Protein AF-A0A382X403-F1 (afdb_monomer)

Mean predicted aligned error: 5.58 Å

Solvent-accessible surface area (backbone atoms only — not comparable to full-atom values): 10879 Å² total; per-residue (Å²): 125,48,62,42,46,45,50,97,56,86,55,79,60,100,82,81,66,46,44,39,62,49,48,45,63,73,24,60,41,53,44,82,57,26,65,37,51,57,56,43,78,80,22,32,59,77,38,82,51,92,52,89,47,10,31,56,49,53,64,73,61,51,62,68,36,65,37,22,36,37,31,20,73,57,52,63,52,68,90,80,55,91,74,61,93,78,66,60,62,25,66,25,36,66,29,78,47,95,73,70,98,76,70,64,82,98,50,64,67,50,55,42,30,32,31,29,69,43,58,46,80,48,77,57,99,87,52,72,45,46,39,37,34,45,45,52,85,60,46,64,47,83,42,62,84,93,54,48,65,65,62,68,72,42,92,42,55,31,37,34,27,45,67,45,99,81,13,48,54,43,77,75,45,43,27,42,68,88,36,50,43,73,65,75,71,56,130

pLDDT: mean 88.46, std 12.37, range [43.56, 98.62]

Radius of gyration: 17.96 Å; Cα contacts (8 Å, |Δi|>4): 377; chains: 1; bounding box: 46×42×52 Å

Structure (mmCIF, N/CA/C/O backbone):
data_AF-A0A382X403-F1
#
_entry.id   AF-A0A382X403-F1
#
loop_
_atom_site.group_PDB
_atom_site.id
_atom_site.type_symbol
_atom_site.label_atom_id
_atom_site.label_alt_id
_atom_site.label_comp_id
_atom_site.label_asym_id
_atom_site.label_entity_id
_atom_site.label_seq_id
_atom_site.pdbx_PDB_ins_code
_atom_site.Cartn_x
_atom_site.Cartn_y
_atom_site.Cartn_z
_atom_site.occupancy
_atom_site.B_iso_or_equiv
_atom_site.auth_seq_id
_atom_site.auth_comp_id
_atom_site.auth_asym_id
_atom_site.auth_atom_id
_atom_site.pdbx_PDB_model_num
ATOM 1 N N . LYS A 1 1 ? -15.039 -8.291 4.595 1.00 84.25 1 LYS A N 1
ATOM 2 C CA . LYS A 1 1 ? -14.306 -7.303 5.420 1.00 84.25 1 LYS A CA 1
ATOM 3 C C . LYS A 1 1 ? -12.842 -7.694 5.361 1.00 84.25 1 LYS A C 1
ATOM 5 O O . LYS A 1 1 ? -12.580 -8.889 5.309 1.00 84.25 1 LYS A O 1
ATOM 10 N N . VAL A 1 2 ? -11.937 -6.729 5.291 1.00 92.50 2 VAL A N 1
ATOM 11 C CA . VAL A 1 2 ? -10.494 -6.953 5.151 1.00 92.50 2 VAL A CA 1
ATOM 12 C C . VAL A 1 2 ? -9.830 -6.272 6.335 1.00 92.50 2 VAL A C 1
ATOM 14 O O . VAL A 1 2 ? -10.007 -5.075 6.518 1.00 92.50 2 VAL A O 1
ATOM 17 N N . VAL A 1 3 ? -9.126 -7.032 7.165 1.00 93.81 3 VAL A N 1
ATOM 18 C CA . VAL A 1 3 ? -8.341 -6.472 8.270 1.00 93.81 3 VAL A CA 1
ATOM 19 C C . VAL A 1 3 ? -6.946 -6.180 7.744 1.00 93.81 3 VAL A C 1
ATOM 21 O O . VAL A 1 3 ? -6.355 -7.077 7.152 1.00 93.81 3 VAL A O 1
ATOM 24 N N . LEU A 1 4 ? -6.459 -4.955 7.912 1.00 94.00 4 LEU A N 1
ATOM 25 C CA . LEU A 1 4 ? -5.122 -4.528 7.509 1.00 94.00 4 LEU A CA 1
ATOM 26 C C . LEU A 1 4 ? -4.255 -4.323 8.750 1.00 94.00 4 LEU A C 1
ATOM 28 O O . LEU A 1 4 ? -4.703 -3.714 9.723 1.00 94.00 4 LEU A O 1
ATOM 32 N N . GLN A 1 5 ? -3.026 -4.830 8.698 1.00 92.12 5 GLN A N 1
ATOM 33 C CA . GLN A 1 5 ? -2.040 -4.627 9.753 1.00 92.12 5 GLN A CA 1
ATOM 34 C C . GLN A 1 5 ? -1.493 -3.202 9.684 1.00 92.12 5 GLN A C 1
ATOM 36 O O . GLN A 1 5 ? -1.123 -2.740 8.596 1.00 92.12 5 GLN A O 1
ATOM 41 N N . THR A 1 6 ? -1.443 -2.520 10.830 1.00 89.44 6 THR A N 1
ATOM 42 C CA . THR A 1 6 ? -0.729 -1.246 10.932 1.00 89.44 6 THR A CA 1
ATOM 43 C C . THR A 1 6 ? 0.701 -1.479 11.388 1.00 89.44 6 THR A C 1
ATOM 45 O O . THR A 1 6 ? 0.990 -2.450 12.092 1.00 89.44 6 THR A O 1
ATOM 48 N N . ILE A 1 7 ? 1.596 -0.586 10.979 1.00 84.56 7 ILE A N 1
ATOM 49 C CA . ILE A 1 7 ? 2.886 -0.443 11.650 1.00 84.56 7 ILE A CA 1
ATOM 50 C C . ILE A 1 7 ? 2.691 0.461 12.877 1.00 84.56 7 ILE A C 1
ATOM 52 O O . ILE A 1 7 ? 1.867 1.375 12.805 1.00 84.56 7 ILE A O 1
ATOM 56 N N . PRO A 1 8 ? 3.423 0.252 13.985 1.00 65.94 8 PRO A N 1
ATOM 57 C CA . PRO A 1 8 ? 3.324 1.124 15.152 1.00 65.94 8 PRO A CA 1
ATOM 58 C C . PRO A 1 8 ? 3.596 2.583 14.761 1.00 65.94 8 PRO A C 1
ATOM 60 O O . PRO A 1 8 ? 4.671 2.901 14.246 1.00 65.94 8 PRO A O 1
ATOM 63 N N . VAL A 1 9 ? 2.627 3.472 14.979 1.00 57.94 9 VAL A N 1
ATOM 64 C CA . VAL A 1 9 ? 2.761 4.916 14.739 1.00 57.94 9 VAL A CA 1
ATOM 65 C C . VAL A 1 9 ? 2.495 5.650 16.049 1.00 57.94 9 VAL A C 1
ATOM 67 O O . VAL A 1 9 ? 1.469 5.427 16.683 1.00 57.94 9 VAL A O 1
ATOM 70 N N . ASP A 1 10 ? 3.429 6.519 16.450 1.00 53.31 10 ASP A N 1
ATOM 71 C CA . ASP A 1 10 ? 3.280 7.412 17.606 1.00 53.31 10 ASP A CA 1
ATOM 72 C C . ASP A 1 10 ? 2.047 8.325 17.390 1.00 53.31 10 ASP A C 1
ATOM 74 O O . ASP A 1 10 ? 2.009 9.076 16.410 1.00 53.31 10 ASP A O 1
ATOM 78 N N . PRO A 1 11 ? 1.015 8.245 18.247 1.00 52.62 11 PRO A N 1
ATOM 79 C CA . PRO A 1 11 ? -0.323 8.783 17.984 1.00 52.62 11 PRO A CA 1
ATOM 80 C C . PRO A 1 11 ? -0.469 10.309 18.132 1.00 52.62 11 PRO A C 1
ATOM 82 O O . PRO A 1 11 ? -1.584 10.819 18.034 1.00 52.62 11 PRO A O 1
ATOM 85 N N . ARG A 1 12 ? 0.599 11.081 18.380 1.00 56.53 12 ARG A N 1
ATOM 86 C CA . ARG A 1 12 ? 0.448 12.500 18.760 1.00 56.53 12 ARG A CA 1
ATOM 87 C C . ARG A 1 12 ? 0.550 13.518 17.623 1.00 56.53 12 ARG A C 1
ATOM 89 O O . ARG A 1 12 ? 1.611 13.722 17.040 1.00 56.53 12 ARG A O 1
ATOM 96 N N . ASP A 1 13 ? -0.503 14.332 17.513 1.00 51.44 13 ASP A N 1
ATOM 97 C CA . ASP A 1 13 ? -0.435 15.761 17.170 1.00 51.44 13 ASP A CA 1
ATOM 98 C C . ASP A 1 13 ? -1.327 16.566 18.146 1.00 51.44 13 ASP A C 1
ATOM 100 O O . ASP A 1 13 ? -2.553 16.489 18.119 1.00 51.44 13 ASP A O 1
ATOM 104 N N . LEU A 1 14 ? -0.702 17.334 19.047 1.00 43.56 14 LEU A N 1
ATOM 105 C CA . LEU A 1 14 ? -1.307 17.984 20.227 1.00 43.56 14 LEU A CA 1
ATOM 106 C C . LEU A 1 14 ? -2.284 19.144 19.928 1.00 43.56 14 LEU A C 1
ATOM 108 O O . LEU A 1 14 ? -2.712 19.824 20.863 1.00 43.56 14 LEU A O 1
ATOM 112 N N . LEU A 1 15 ? -2.606 19.446 18.664 1.00 48.22 15 LEU A N 1
ATOM 113 C CA . LEU A 1 15 ? -3.203 20.743 18.309 1.00 48.22 15 LEU A CA 1
ATOM 114 C C . LEU A 1 15 ? -4.497 20.711 17.475 1.00 48.22 15 LEU A C 1
ATOM 116 O O . LEU A 1 15 ? -4.997 21.796 17.167 1.00 48.22 15 LEU A O 1
ATOM 120 N N . ARG A 1 16 ? -5.049 19.553 17.060 1.00 54.41 16 ARG A N 1
ATOM 121 C CA . ARG A 1 16 ? -6.107 19.539 16.008 1.00 54.41 16 ARG A CA 1
ATOM 122 C C . ARG A 1 16 ? -7.279 18.547 16.160 1.00 54.41 16 ARG A C 1
ATOM 124 O O . ARG A 1 16 ? -8.066 18.426 15.224 1.00 54.41 16 ARG A O 1
ATOM 131 N N . GLY A 1 17 ? -7.453 17.926 17.326 1.00 61.12 17 GLY A N 1
ATOM 132 C CA . GLY A 1 17 ? -8.479 16.902 17.599 1.00 61.12 17 GLY A CA 1
ATOM 133 C C . GLY A 1 17 ? -7.858 15.517 17.808 1.00 61.12 17 GLY A C 1
ATOM 134 O O . GLY A 1 17 ? -6.698 15.322 17.457 1.00 61.12 17 GLY A O 1
ATOM 135 N N . GLU A 1 18 ? -8.598 14.568 18.391 1.00 68.56 18 GLU A N 1
ATOM 136 C CA . GLU A 1 18 ? -8.113 13.191 18.574 1.00 68.56 18 GLU A CA 1
ATOM 137 C C . GLU A 1 18 ? -8.250 12.425 17.252 1.00 68.56 18 GLU A C 1
ATOM 139 O O . GLU A 1 18 ? -9.321 11.948 16.890 1.00 68.56 18 GLU A O 1
ATOM 144 N N . TYR A 1 19 ? -7.175 12.343 16.474 1.00 76.81 19 TYR A N 1
ATOM 145 C CA . TYR A 1 19 ? -7.098 11.455 15.317 1.00 76.81 19 TYR A CA 1
ATOM 146 C C . TYR A 1 19 ? -5.854 10.584 15.428 1.00 7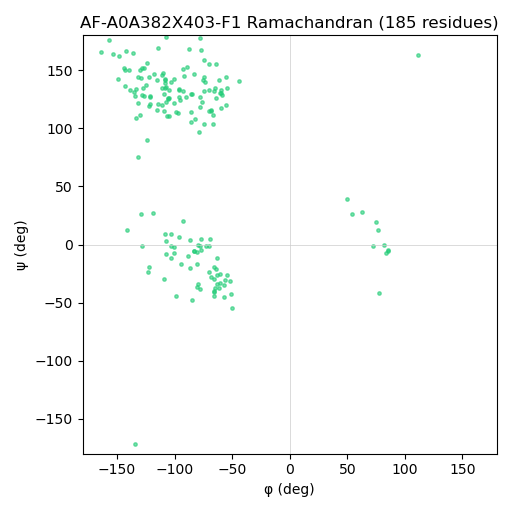6.81 19 TYR A C 1
ATOM 148 O O . TYR A 1 19 ? -4.853 10.989 16.013 1.00 76.81 19 TYR A O 1
ATOM 156 N N . VAL A 1 20 ? -5.918 9.392 14.846 1.00 83.50 20 VAL A N 1
ATOM 157 C CA . VAL A 1 20 ? -4.780 8.479 14.755 1.00 83.50 20 VAL A CA 1
ATOM 158 C C . VAL A 1 20 ? -4.275 8.489 13.325 1.00 83.50 20 VAL A C 1
ATOM 160 O O . VAL A 1 2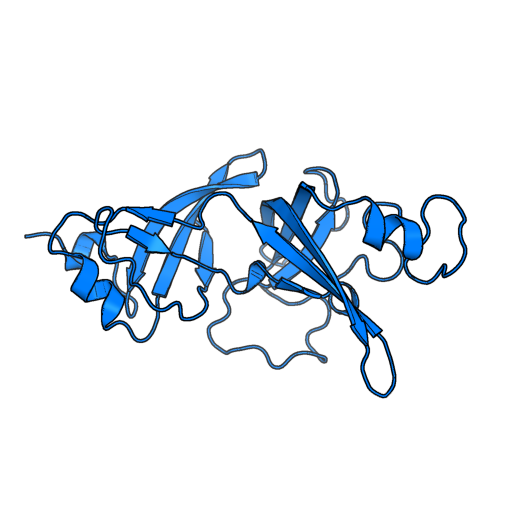0 ? -5.040 8.269 12.380 1.00 83.50 20 VAL A O 1
ATOM 163 N N . ALA A 1 21 ? -2.981 8.765 13.179 1.00 87.19 21 ALA A N 1
ATOM 164 C CA . ALA A 1 21 ? -2.267 8.556 11.934 1.00 87.19 21 ALA A CA 1
ATOM 165 C C . ALA A 1 21 ? -1.990 7.058 11.774 1.00 87.19 21 ALA A C 1
ATOM 167 O O . ALA A 1 21 ? -1.370 6.427 12.626 1.00 87.19 21 ALA A O 1
ATOM 168 N N . LEU A 1 22 ? -2.468 6.493 10.676 1.00 90.00 22 LEU A N 1
ATOM 169 C CA . LEU A 1 22 ? -2.355 5.084 10.346 1.00 90.00 22 LEU A CA 1
ATOM 170 C C . LEU A 1 22 ? -1.337 4.925 9.226 1.00 90.00 22 LEU A C 1
ATOM 172 O O . LEU A 1 22 ? -1.363 5.645 8.229 1.00 90.00 22 LEU A O 1
ATOM 176 N N . ARG A 1 23 ? -0.464 3.937 9.376 1.00 90.75 23 ARG A N 1
ATOM 177 C CA . ARG A 1 23 ? 0.401 3.447 8.306 1.00 90.75 23 ARG A CA 1
ATOM 178 C C . ARG A 1 23 ? 0.259 1.941 8.237 1.00 90.75 23 ARG A C 1
ATOM 180 O O . ARG A 1 23 ? 0.121 1.292 9.272 1.00 90.75 23 ARG A O 1
ATOM 187 N N . TYR A 1 24 ? 0.296 1.390 7.035 1.00 93.00 24 TYR A N 1
ATOM 188 C CA . TYR A 1 24 ? 0.009 -0.020 6.804 1.00 93.00 24 TYR A CA 1
ATOM 189 C C . TYR A 1 24 ? 1.273 -0.776 6.419 1.00 93.00 24 TYR A C 1
ATOM 191 O O . TYR A 1 24 ? 2.119 -0.236 5.714 1.00 93.00 24 TYR A O 1
ATOM 199 N N . GLU A 1 25 ? 1.375 -2.053 6.791 1.00 91.00 25 GLU A N 1
ATOM 200 C CA . GLU A 1 25 ? 2.477 -2.905 6.303 1.00 91.00 25 GLU A CA 1
ATOM 201 C C . GLU A 1 25 ? 2.509 -2.966 4.770 1.00 91.00 25 GLU A C 1
ATOM 203 O O . GLU A 1 25 ? 3.569 -2.983 4.155 1.00 91.00 25 GLU A O 1
ATOM 208 N N . ILE A 1 26 ? 1.330 -2.937 4.145 1.00 94.12 26 ILE A N 1
ATOM 209 C CA . ILE A 1 26 ? 1.178 -2.948 2.689 1.00 94.12 26 ILE A CA 1
ATOM 210 C C . ILE A 1 26 ? 1.472 -1.591 2.030 1.00 94.12 26 ILE A C 1
ATOM 212 O O . ILE A 1 26 ? 1.393 -1.503 0.808 1.00 94.12 26 ILE A O 1
ATOM 216 N N . SER A 1 27 ? 1.742 -0.520 2.788 1.00 95.44 27 SER A N 1
ATOM 217 C CA . SER A 1 27 ? 2.070 0.794 2.209 1.00 95.44 27 SER A CA 1
ATOM 218 C C . SER A 1 27 ? 3.440 0.807 1.539 1.00 95.44 27 SER A C 1
ATOM 220 O O . SER A 1 27 ? 3.638 1.606 0.635 1.00 95.44 27 SER A O 1
ATOM 222 N N . GLU A 1 28 ? 4.353 -0.086 1.929 1.00 94.38 28 GLU A N 1
ATOM 223 C CA . GLU A 1 28 ? 5.685 -0.192 1.330 1.00 94.38 28 GLU A CA 1
ATOM 224 C C . GLU A 1 28 ? 5.770 -1.417 0.418 1.0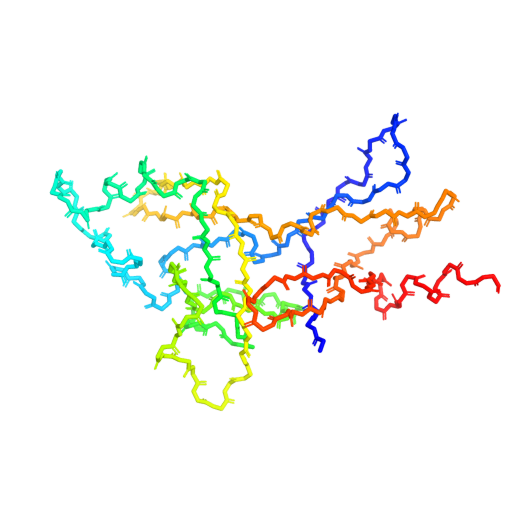0 94.38 28 GLU A C 1
ATOM 226 O O . GLU A 1 28 ? 5.773 -2.565 0.869 1.00 94.38 28 GLU A O 1
ATOM 231 N N . VAL A 1 29 ? 5.856 -1.182 -0.890 1.00 95.06 29 VAL A N 1
ATOM 232 C CA . VAL A 1 29 ? 5.915 -2.240 -1.903 1.00 95.06 29 VAL A CA 1
ATOM 233 C C . VAL A 1 29 ? 7.326 -2.351 -2.465 1.00 95.06 29 VAL A C 1
ATOM 235 O O . VAL A 1 29 ? 7.767 -1.493 -3.225 1.00 95.06 29 VAL A O 1
ATOM 238 N N . THR A 1 30 ? 8.018 -3.445 -2.149 1.00 94.38 30 THR A N 1
ATOM 239 C CA . THR A 1 30 ? 9.295 -3.797 -2.791 1.00 94.38 30 THR A CA 1
ATOM 240 C C . THR A 1 30 ? 9.037 -4.580 -4.075 1.00 94.38 30 THR A C 1
ATOM 242 O O . THR A 1 30 ? 8.546 -5.713 -4.027 1.00 94.38 30 THR A O 1
ATOM 245 N N . VAL A 1 31 ? 9.380 -4.005 -5.226 1.00 94.12 31 VAL A N 1
ATOM 246 C CA . VAL A 1 31 ? 9.007 -4.550 -6.542 1.00 94.12 31 VAL A CA 1
ATOM 247 C C . VAL A 1 31 ? 9.679 -5.897 -6.837 1.00 94.12 31 VAL A C 1
ATOM 249 O O . VAL A 1 31 ? 9.095 -6.762 -7.484 1.00 94.12 31 VAL A O 1
ATOM 252 N N . GLU A 1 32 ? 10.872 -6.135 -6.302 1.00 91.56 32 GLU A N 1
ATOM 253 C CA . GLU A 1 32 ? 11.647 -7.379 -6.433 1.00 91.56 32 GLU A CA 1
ATOM 254 C C . GLU A 1 32 ? 10.952 -8.594 -5.797 1.00 91.56 32 GLU A C 1
ATOM 256 O O . GLU A 1 32 ? 11.235 -9.747 -6.142 1.00 91.56 32 GLU A O 1
ATOM 261 N N . ASN A 1 33 ? 10.020 -8.335 -4.879 1.00 90.69 33 ASN A N 1
ATOM 262 C CA . ASN A 1 33 ? 9.340 -9.345 -4.077 1.00 90.69 33 ASN A CA 1
ATOM 263 C C . ASN A 1 33 ? 7.934 -9.700 -4.577 1.00 90.69 33 ASN A C 1
ATOM 265 O O . ASN A 1 33 ? 7.292 -10.584 -4.004 1.00 90.69 33 ASN A O 1
ATOM 269 N N . ILE A 1 34 ? 7.457 -9.048 -5.637 1.00 93.44 34 ILE A N 1
ATOM 270 C CA . ILE A 1 34 ? 6.095 -9.215 -6.154 1.00 93.44 34 ILE A CA 1
ATOM 271 C C . ILE A 1 34 ? 6.098 -9.836 -7.551 1.00 93.44 34 ILE A C 1
ATOM 273 O O . ILE A 1 34 ? 7.133 -9.994 -8.205 1.00 93.44 34 ILE A O 1
ATOM 277 N N . ARG A 1 35 ? 4.916 -10.238 -8.011 1.00 94.75 35 ARG A N 1
ATOM 278 C CA . ARG A 1 35 ? 4.760 -11.079 -9.195 1.00 94.75 35 ARG A CA 1
ATOM 279 C C . ARG A 1 35 ? 5.183 -10.400 -10.492 1.00 94.75 35 ARG A C 1
ATOM 281 O O . ARG A 1 35 ? 5.799 -11.071 -11.320 1.00 94.75 35 ARG A O 1
ATOM 288 N N . CYS A 1 36 ? 4.880 -9.118 -10.689 1.00 94.50 36 CYS A N 1
ATOM 289 C CA . CYS A 1 36 ? 5.249 -8.414 -11.918 1.00 94.50 36 CYS A CA 1
ATOM 290 C C . CYS A 1 36 ? 6.742 -8.082 -12.048 1.00 94.50 36 CYS A C 1
ATOM 292 O O . CYS A 1 36 ? 7.109 -7.496 -13.063 1.00 94.50 36 CYS A O 1
ATOM 294 N N . TYR A 1 37 ? 7.604 -8.412 -11.071 1.00 92.44 37 TYR A N 1
ATOM 295 C CA . TYR A 1 37 ? 9.029 -8.062 -11.122 1.00 92.44 37 TYR A CA 1
ATOM 296 C C . TYR A 1 37 ? 9.652 -8.327 -12.506 1.00 92.44 37 TYR A C 1
ATOM 298 O O . TYR A 1 37 ? 9.358 -9.341 -13.145 1.00 92.44 37 TYR A O 1
ATOM 306 N N . ARG A 1 38 ? 10.535 -7.417 -12.942 1.00 93.75 38 ARG A N 1
ATOM 307 C CA . ARG A 1 38 ? 11.051 -7.212 -14.314 1.00 93.75 38 ARG A CA 1
ATOM 308 C C . ARG A 1 38 ? 10.104 -6.491 -15.268 1.00 93.75 38 ARG A C 1
ATOM 310 O O . ARG A 1 38 ? 10.575 -5.643 -16.009 1.00 93.75 38 ARG A O 1
ATOM 317 N N . LEU A 1 39 ? 8.806 -6.792 -15.256 1.00 95.62 39 LEU A N 1
ATOM 318 C CA . LEU A 1 39 ? 7.812 -6.218 -16.172 1.00 95.62 39 LEU A CA 1
ATOM 319 C C . LEU A 1 39 ? 6.569 -5.732 -15.406 1.00 95.62 39 LEU A C 1
ATOM 321 O O . LEU A 1 39 ? 5.515 -6.370 -15.444 1.00 95.62 39 LEU A O 1
ATOM 325 N N . CYS A 1 40 ? 6.686 -4.594 -14.715 1.00 94.31 40 CYS A N 1
ATOM 326 C CA . CYS A 1 40 ? 5.610 -4.001 -13.910 1.00 94.31 40 CYS A CA 1
ATOM 327 C C . CYS A 1 40 ? 5.046 -2.743 -14.568 1.00 94.31 40 CYS A C 1
ATOM 329 O O . CYS A 1 40 ? 5.801 -1.913 -15.064 1.00 94.31 40 CYS A O 1
ATOM 331 N N . LEU A 1 41 ? 3.719 -2.565 -14.537 1.00 94.19 41 LEU A N 1
ATOM 332 C CA . LEU A 1 41 ? 3.034 -1.365 -15.059 1.00 94.19 41 LEU A CA 1
ATOM 333 C C . LEU A 1 41 ? 3.391 -1.033 -16.529 1.00 94.19 41 LEU A C 1
ATOM 335 O O . LEU A 1 41 ? 3.359 0.119 -16.962 1.00 94.19 41 LEU A O 1
ATOM 339 N N . GLY A 1 42 ? 3.780 -2.053 -17.301 1.00 93.88 42 GLY A N 1
ATOM 340 C CA . GLY A 1 42 ? 4.250 -1.904 -18.679 1.00 93.88 42 GLY A CA 1
ATOM 341 C C . GLY A 1 42 ? 5.680 -1.371 -18.829 1.00 93.88 42 GLY A C 1
ATOM 342 O O . GLY A 1 42 ? 6.043 -1.003 -19.944 1.00 93.88 42 GLY A O 1
ATOM 343 N N . TYR A 1 43 ? 6.471 -1.319 -17.754 1.00 96.88 43 TYR A N 1
ATOM 344 C CA . TYR A 1 43 ? 7.887 -0.942 -17.757 1.00 96.88 43 TYR A CA 1
ATOM 345 C C . TYR A 1 43 ? 8.788 -2.171 -17.626 1.00 96.88 43 TYR A C 1
ATOM 347 O O . TYR A 1 43 ? 8.505 -3.064 -16.828 1.00 96.88 43 TYR A O 1
ATOM 355 N N . ASP A 1 44 ? 9.888 -2.179 -18.374 1.00 97.19 44 ASP A N 1
ATOM 356 C CA . ASP A 1 44 ? 11.007 -3.101 -18.204 1.00 97.19 44 ASP A CA 1
ATOM 357 C C . ASP A 1 44 ? 11.972 -2.542 -17.151 1.00 97.19 44 ASP A C 1
ATOM 359 O O . ASP A 1 44 ? 12.701 -1.576 -17.387 1.00 97.19 44 ASP A O 1
ATOM 363 N N . LEU A 1 45 ? 11.943 -3.143 -15.963 1.00 95.56 45 LEU A N 1
ATOM 364 C CA . LEU A 1 45 ? 12.731 -2.722 -14.806 1.00 95.56 45 LEU A CA 1
ATOM 365 C C . LEU A 1 45 ? 14.184 -3.218 -14.850 1.00 95.56 45 LEU A C 1
ATOM 367 O O . LEU A 1 45 ? 14.979 -2.809 -14.001 1.00 95.56 45 LEU A O 1
ATOM 371 N N . GLU A 1 46 ? 14.540 -4.067 -15.818 1.00 94.38 46 GLU A N 1
ATOM 372 C CA . GLU A 1 46 ? 15.926 -4.458 -16.107 1.00 94.38 46 GLU A CA 1
ATOM 373 C C . GLU A 1 46 ? 16.548 -3.577 -17.212 1.00 94.38 46 GLU A C 1
ATOM 375 O O . GLU A 1 46 ? 17.775 -3.500 -17.328 1.00 94.38 46 GLU A O 1
ATOM 380 N N . ASP A 1 47 ? 15.736 -2.846 -17.988 1.00 95.81 47 ASP A N 1
ATOM 381 C CA . ASP A 1 47 ? 16.226 -1.871 -18.966 1.00 95.81 47 ASP A CA 1
ATOM 382 C C . ASP A 1 47 ? 16.732 -0.592 -18.273 1.00 95.81 47 ASP A C 1
ATOM 384 O O . ASP A 1 47 ? 15.971 0.285 -17.864 1.00 95.81 47 ASP A O 1
ATOM 388 N N . THR A 1 48 ? 18.055 -0.460 -18.182 1.00 93.31 48 THR A N 1
ATOM 389 C CA . THR A 1 48 ? 18.751 0.714 -17.619 1.00 93.31 48 THR A CA 1
ATOM 390 C C . THR A 1 48 ? 19.003 1.829 -18.642 1.00 93.31 48 THR A C 1
ATOM 392 O O . THR A 1 48 ? 19.645 2.839 -18.336 1.00 93.31 48 THR A O 1
ATOM 395 N N . SER A 1 49 ? 18.516 1.678 -19.875 1.00 94.75 49 SER A N 1
ATOM 396 C CA . SER A 1 49 ? 18.647 2.688 -20.921 1.00 94.75 49 SER A CA 1
ATOM 397 C C . SER A 1 49 ? 17.653 3.847 -20.747 1.00 94.75 49 SER A C 1
ATOM 399 O O . SER A 1 49 ? 16.805 3.873 -19.856 1.00 94.75 49 SER A O 1
ATOM 401 N N . ASN A 1 50 ? 17.740 4.840 -21.635 1.00 95.44 50 ASN A N 1
ATOM 402 C CA . ASN A 1 50 ? 16.788 5.958 -21.697 1.00 95.44 50 ASN A CA 1
ATOM 403 C C . ASN A 1 50 ? 15.633 5.697 -22.683 1.00 95.44 50 ASN A C 1
ATOM 405 O O . ASN A 1 50 ? 15.057 6.647 -23.215 1.00 95.44 50 ASN A O 1
ATOM 409 N N . ARG A 1 51 ? 15.362 4.435 -23.035 1.00 95.44 51 ARG A N 1
ATOM 410 C CA . ARG A 1 51 ? 14.238 4.098 -23.916 1.00 95.44 51 ARG A CA 1
ATOM 411 C C . ARG A 1 51 ? 12.906 4.318 -23.192 1.00 95.44 51 ARG A C 1
ATOM 413 O O . ARG A 1 51 ? 12.872 4.242 -21.967 1.00 95.44 51 ARG A O 1
ATOM 420 N N . PRO A 1 52 ? 11.812 4.562 -23.934 1.00 97.00 52 PRO A N 1
ATOM 421 C CA . PRO A 1 52 ? 10.484 4.543 -23.344 1.00 97.00 52 PRO A CA 1
ATOM 422 C C . PRO A 1 52 ? 10.224 3.211 -22.639 1.00 97.00 52 PRO A C 1
ATOM 424 O O . PRO A 1 5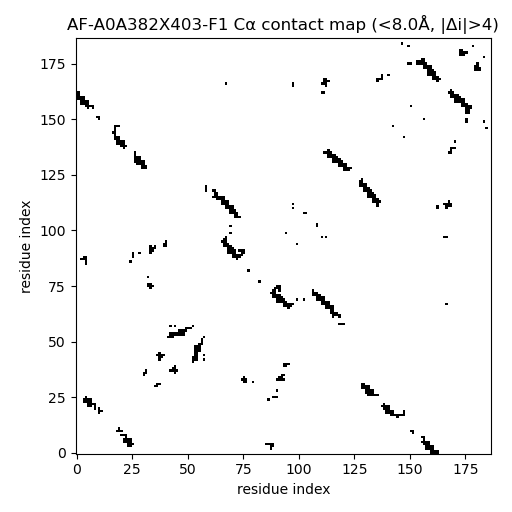2 ? 10.632 2.164 -23.146 1.00 97.00 52 PRO A O 1
ATOM 427 N N . ARG A 1 53 ? 9.501 3.262 -21.523 1.00 96.31 53 ARG A N 1
ATOM 428 C CA . ARG A 1 53 ? 9.167 2.123 -20.662 1.00 96.31 53 ARG A CA 1
ATOM 429 C C . ARG A 1 53 ? 10.380 1.444 -20.019 1.00 96.31 53 ARG A C 1
ATOM 431 O O . ARG A 1 53 ? 10.302 0.265 -19.698 1.00 96.31 53 ARG A O 1
ATOM 438 N N . SER A 1 54 ? 11.473 2.173 -19.796 1.00 97.38 54 SER A N 1
ATOM 439 C CA . SER A 1 54 ? 12.643 1.664 -19.067 1.00 97.38 54 SER A CA 1
ATOM 440 C C . SER A 1 54 ? 12.537 1.870 -17.551 1.00 97.38 54 SER A C 1
ATOM 442 O O . SER A 1 54 ? 11.716 2.664 -17.072 1.00 97.38 54 SER A O 1
ATOM 444 N N . ARG A 1 55 ? 13.430 1.228 -16.786 1.00 96.06 55 ARG A N 1
ATOM 445 C CA . ARG A 1 55 ? 13.590 1.410 -15.330 1.00 96.06 55 ARG A CA 1
ATOM 446 C C . ARG A 1 55 ? 13.734 2.883 -14.955 1.00 96.06 55 ARG A C 1
ATOM 448 O O . ARG A 1 55 ? 13.130 3.353 -13.998 1.00 96.06 55 ARG A O 1
ATOM 455 N N . LYS A 1 56 ? 14.517 3.635 -15.731 1.00 95.81 56 LYS A N 1
ATOM 456 C CA . LYS A 1 56 ? 14.759 5.056 -15.465 1.00 95.81 56 LYS A CA 1
ATOM 457 C C . LYS A 1 56 ? 13.490 5.893 -15.625 1.00 95.81 56 LYS A C 1
ATOM 459 O O . LYS A 1 56 ? 13.251 6.794 -14.825 1.00 95.81 56 LYS A O 1
ATOM 464 N N . GLU A 1 57 ? 12.683 5.613 -16.648 1.00 96.62 57 GLU A N 1
ATOM 465 C CA . GLU A 1 57 ? 11.406 6.308 -16.818 1.00 96.62 57 GLU A CA 1
ATOM 466 C C . GLU A 1 57 ? 10.454 5.960 -15.671 1.00 96.62 57 GLU A C 1
ATOM 468 O O . GLU A 1 57 ? 9.882 6.875 -15.083 1.00 96.62 57 GLU A O 1
ATOM 473 N N . PHE A 1 58 ? 10.353 4.681 -15.293 1.00 96.88 58 PHE A N 1
ATOM 474 C CA . PHE A 1 58 ? 9.536 4.222 -14.164 1.00 96.88 58 PHE A CA 1
ATOM 475 C C . PHE A 1 58 ? 9.805 5.039 -12.892 1.00 96.88 58 PHE A C 1
ATOM 477 O O . PHE A 1 58 ? 8.890 5.669 -12.365 1.00 96.88 58 PHE A O 1
ATOM 484 N N . LEU A 1 59 ? 11.072 5.121 -12.470 1.00 96.19 59 LEU A N 1
ATOM 485 C CA . LEU A 1 59 ? 11.494 5.838 -11.257 1.00 96.19 59 LEU A CA 1
ATOM 486 C C . LEU A 1 59 ? 11.162 7.338 -11.281 1.00 96.19 59 LEU A C 1
ATOM 488 O O . LEU A 1 59 ? 11.034 7.956 -10.233 1.00 96.19 59 LEU A O 1
ATOM 492 N N . SER A 1 60 ? 11.040 7.937 -12.466 1.00 95.50 60 SER A N 1
ATOM 493 C CA . SER A 1 60 ? 10.849 9.387 -12.613 1.00 95.50 60 SER A CA 1
ATOM 494 C C . SER A 1 60 ? 9.419 9.818 -12.947 1.00 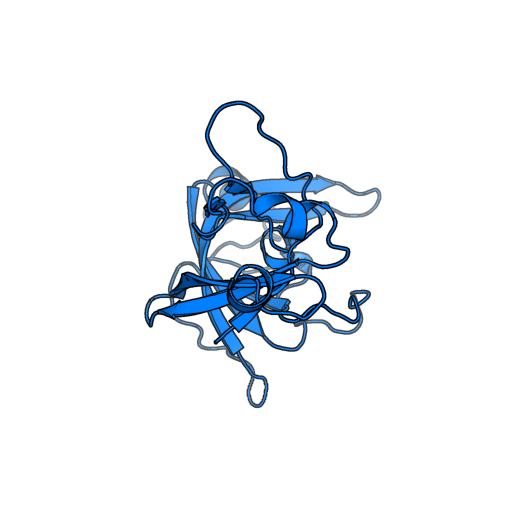95.50 60 SER A C 1
ATOM 496 O O . SER A 1 60 ? 9.143 11.016 -12.927 1.00 95.50 60 SER A O 1
ATOM 498 N N . SER A 1 61 ? 8.526 8.885 -13.302 1.00 94.88 61 SER A N 1
ATOM 499 C CA . SER A 1 61 ? 7.253 9.229 -13.960 1.00 94.88 61 SER A CA 1
ATOM 500 C C . SER A 1 61 ? 5.991 8.750 -13.257 1.00 94.88 61 SER A C 1
ATOM 502 O O . SER A 1 61 ? 4.942 9.346 -13.473 1.00 94.88 61 SER A O 1
ATOM 504 N N . ILE A 1 62 ? 6.057 7.703 -12.432 1.00 96.12 62 ILE A N 1
ATOM 505 C CA . ILE A 1 62 ? 4.837 7.096 -11.875 1.00 96.12 62 ILE A CA 1
ATOM 506 C C . ILE A 1 62 ? 4.387 7.740 -10.557 1.00 96.12 62 ILE A C 1
ATOM 508 O O . ILE A 1 62 ? 3.302 7.439 -10.062 1.00 96.12 62 ILE A O 1
ATOM 512 N N . GLN A 1 63 ? 5.216 8.599 -9.957 1.00 97.19 63 GLN A N 1
ATOM 513 C CA . GLN A 1 63 ? 4.872 9.249 -8.699 1.00 97.19 63 GLN A CA 1
ATOM 514 C C . GLN A 1 63 ? 3.597 10.084 -8.861 1.00 97.19 63 GLN A C 1
ATOM 516 O O . GLN A 1 63 ? 3.463 10.897 -9.774 1.00 97.19 63 GLN A O 1
ATOM 521 N N . GLY A 1 64 ? 2.652 9.892 -7.947 1.00 97.25 64 GLY A N 1
ATOM 522 C CA . GLY A 1 64 ? 1.363 10.564 -7.949 1.00 97.25 64 GLY A CA 1
ATOM 523 C C . GLY A 1 64 ? 0.276 9.906 -8.800 1.00 97.25 64 GLY A C 1
ATOM 524 O O . GLY A 1 64 ? -0.875 10.358 -8.728 1.00 97.25 64 GLY A O 1
ATOM 525 N N . GLU A 1 65 ? 0.599 8.853 -9.552 1.00 97.69 65 GLU A N 1
ATOM 526 C CA . GLU A 1 65 ? -0.376 8.064 -10.302 1.00 97.69 65 GLU A CA 1
ATOM 527 C C . GLU A 1 65 ? -1.205 7.158 -9.384 1.00 97.69 65 GLU A C 1
ATOM 529 O O . GLU A 1 65 ? -0.829 6.833 -8.253 1.00 97.69 65 GLU A O 1
ATOM 534 N N . ASN A 1 66 ? -2.377 6.746 -9.872 1.00 98.00 66 ASN A N 1
ATOM 535 C CA . ASN A 1 66 ? -3.152 5.716 -9.185 1.00 98.00 66 ASN A CA 1
ATOM 536 C C . ASN A 1 66 ? -2.503 4.349 -9.405 1.00 98.00 66 ASN A C 1
ATOM 538 O O . ASN A 1 66 ? -2.060 4.036 -10.507 1.00 98.00 66 ASN A O 1
ATOM 542 N N . ILE A 1 67 ? -2.565 3.505 -8.383 1.00 98.25 67 ILE A N 1
ATOM 543 C CA . ILE A 1 67 ? -2.093 2.125 -8.438 1.00 98.25 67 ILE A CA 1
ATOM 544 C C . ILE A 1 67 ? -3.160 1.201 -7.861 1.00 98.25 67 ILE A C 1
ATOM 546 O O . ILE A 1 67 ? -3.883 1.551 -6.924 1.00 98.25 67 ILE A O 1
ATOM 550 N N . TYR A 1 68 ? -3.284 0.016 -8.438 1.00 98.31 68 TYR A N 1
ATOM 551 C CA . TYR A 1 68 ? -4.107 -1.062 -7.915 1.00 98.31 68 TYR A CA 1
ATOM 552 C C . TYR A 1 68 ? -3.192 -2.167 -7.431 1.00 98.31 68 TYR A C 1
ATOM 554 O O . TYR A 1 68 ? -2.247 -2.546 -8.117 1.00 98.31 68 TYR A O 1
ATOM 562 N N . ILE A 1 69 ? -3.483 -2.681 -6.246 1.00 98.06 69 ILE A N 1
ATOM 563 C CA . ILE A 1 69 ? -2.649 -3.657 -5.565 1.00 98.06 69 ILE A CA 1
ATOM 564 C C . ILE A 1 69 ? -3.486 -4.900 -5.329 1.00 98.06 69 ILE A C 1
ATOM 566 O O . ILE A 1 69 ? -4.532 -4.848 -4.676 1.00 98.06 69 ILE A O 1
ATOM 570 N N . LEU A 1 70 ? -3.026 -6.018 -5.878 1.00 97.69 70 LEU A N 1
ATOM 571 C CA . LEU A 1 70 ? -3.582 -7.329 -5.603 1.00 97.69 70 LEU A CA 1
ATOM 572 C C . LEU A 1 70 ? -2.974 -7.838 -4.298 1.00 97.69 70 LEU A C 1
ATOM 574 O O . LEU A 1 70 ? -1.803 -8.211 -4.243 1.00 97.69 70 LEU A O 1
ATOM 578 N N . LEU A 1 71 ? -3.789 -7.855 -3.252 1.00 96.25 71 LEU A N 1
ATOM 579 C CA . LEU A 1 71 ? -3.452 -8.428 -1.960 1.00 96.25 71 LEU A CA 1
ATOM 580 C C . LEU A 1 71 ? -3.890 -9.886 -1.901 1.00 96.25 71 LEU A C 1
ATOM 582 O O . LEU A 1 71 ? -4.939 -10.252 -2.435 1.00 96.25 71 LEU A O 1
ATOM 586 N N . THR A 1 72 ? -3.116 -10.715 -1.209 1.00 94.75 72 THR A N 1
ATOM 587 C CA . THR A 1 72 ? -3.423 -12.140 -1.020 1.00 94.75 72 THR A CA 1
ATOM 588 C C . THR A 1 72 ? -3.050 -12.617 0.383 1.00 94.75 72 THR A C 1
ATOM 590 O O . THR A 1 72 ? -2.319 -11.939 1.105 1.00 94.75 72 THR A O 1
ATOM 593 N N . LYS A 1 73 ? -3.532 -13.800 0.775 1.00 90.31 73 LYS A N 1
ATOM 594 C CA . LYS A 1 73 ? -3.176 -14.441 2.055 1.00 90.31 73 LYS A CA 1
ATOM 595 C C . LYS A 1 73 ? -1.804 -15.122 2.078 1.00 90.31 73 LYS A C 1
ATOM 597 O O . LYS A 1 73 ? -1.426 -15.660 3.114 1.00 90.31 73 LYS A O 1
ATOM 602 N N . GLN A 1 74 ? -1.068 -15.117 0.968 1.00 87.75 74 GLN A N 1
ATOM 603 C CA . GLN A 1 74 ? 0.258 -15.729 0.863 1.00 87.75 74 GLN A CA 1
ATOM 604 C C . GLN A 1 74 ? 1.165 -14.875 -0.029 1.00 87.75 74 GLN A C 1
ATOM 606 O O . GLN A 1 74 ? 0.728 -14.455 -1.095 1.00 87.75 74 GLN A O 1
ATOM 611 N N . PRO A 1 75 ? 2.430 -14.630 0.340 1.00 87.38 75 PRO A N 1
ATOM 612 C CA . PRO A 1 75 ? 3.339 -13.863 -0.506 1.00 87.38 75 PRO A CA 1
ATOM 613 C C . PRO A 1 75 ? 3.609 -14.577 -1.840 1.00 87.38 75 PRO A C 1
ATOM 615 O O . PRO A 1 75 ? 3.551 -15.804 -1.928 1.00 87.38 75 PRO A O 1
ATOM 618 N N . TYR A 1 76 ? 3.977 -13.816 -2.876 1.00 87.88 76 TYR A N 1
ATOM 619 C CA . TYR A 1 76 ? 4.345 -14.377 -4.184 1.00 87.88 76 TYR A CA 1
ATOM 620 C C . TYR A 1 76 ? 5.568 -15.311 -4.106 1.00 87.88 76 TYR A C 1
ATOM 622 O O . TYR A 1 76 ? 5.610 -16.343 -4.776 1.00 87.88 76 TYR A O 1
ATOM 630 N N . ARG A 1 77 ? 6.551 -14.971 -3.262 1.00 81.19 77 ARG A N 1
ATOM 631 C CA . ARG A 1 77 ? 7.740 -15.788 -2.977 1.00 81.19 77 ARG A CA 1
ATOM 632 C C . ARG A 1 77 ? 7.843 -16.056 -1.472 1.00 81.19 77 ARG A C 1
ATOM 634 O O . ARG A 1 77 ? 8.465 -15.271 -0.761 1.00 81.19 77 ARG A O 1
ATOM 641 N N . PRO A 1 78 ? 7.243 -17.145 -0.963 1.00 63.53 78 PRO A N 1
ATOM 642 C CA . PRO A 1 78 ? 7.228 -17.438 0.473 1.00 63.53 78 PRO A CA 1
ATOM 643 C C . PRO A 1 78 ? 8.610 -17.750 1.059 1.00 63.53 78 PRO A C 1
ATOM 645 O O . PRO A 1 78 ? 8.799 -17.628 2.261 1.00 63.53 78 PRO A O 1
ATOM 648 N N . GLU A 1 79 ? 9.584 -18.121 0.227 1.00 63.22 79 GLU A N 1
ATOM 649 C CA . GLU A 1 79 ? 10.924 -18.514 0.678 1.00 63.22 79 GLU A CA 1
ATOM 650 C C . GLU A 1 79 ? 11.848 -17.323 0.989 1.00 63.22 79 GLU A C 1
ATOM 652 O O . GLU A 1 79 ? 12.869 -17.503 1.648 1.00 63.22 79 GLU A O 1
ATOM 657 N N . THR A 1 80 ? 11.520 -16.109 0.528 1.00 57.19 80 THR A N 1
ATOM 658 C CA . THR A 1 80 ? 12.436 -14.952 0.568 1.00 57.19 80 THR A CA 1
ATOM 659 C C . THR A 1 80 ? 12.075 -13.890 1.607 1.00 57.19 80 THR A C 1
ATOM 661 O O . THR A 1 80 ? 12.748 -12.864 1.668 1.00 57.19 80 THR A O 1
ATOM 664 N N . GLN A 1 81 ? 11.037 -14.097 2.424 1.00 59.25 81 GLN A N 1
ATOM 665 C CA . GLN A 1 81 ? 10.624 -13.137 3.452 1.00 59.25 81 GLN A CA 1
ATOM 666 C C . GLN A 1 81 ? 10.355 -13.820 4.790 1.00 59.25 81 GLN A C 1
ATOM 668 O O . GLN A 1 81 ? 9.647 -14.824 4.862 1.00 59.25 81 GLN A O 1
ATOM 673 N N . THR A 1 82 ? 10.881 -13.236 5.868 1.00 57.00 82 THR A N 1
ATOM 674 C CA . THR A 1 82 ? 10.434 -13.547 7.225 1.00 57.00 82 THR A CA 1
ATOM 675 C C . THR A 1 82 ? 9.005 -13.040 7.351 1.00 57.00 82 THR A C 1
ATOM 677 O O . THR A 1 82 ? 8.788 -11.838 7.437 1.00 57.00 82 THR A O 1
ATOM 680 N N . ILE A 1 83 ? 8.038 -13.950 7.297 1.00 56.47 83 ILE A N 1
ATOM 681 C CA . ILE A 1 83 ? 6.623 -13.638 7.482 1.00 56.47 83 ILE A CA 1
ATOM 682 C C . ILE A 1 83 ? 6.416 -13.225 8.946 1.00 56.47 83 ILE A C 1
ATOM 684 O O . ILE A 1 83 ? 6.624 -14.071 9.825 1.00 56.47 83 ILE A O 1
ATOM 688 N N . PRO A 1 84 ? 6.016 -11.974 9.248 1.00 56.00 84 PRO A N 1
ATOM 689 C CA . PRO A 1 84 ? 5.546 -11.659 10.584 1.00 56.00 84 PRO A CA 1
ATOM 690 C C . PRO A 1 84 ? 4.327 -12.548 10.876 1.00 56.00 84 PRO A C 1
ATOM 692 O O . PRO A 1 84 ? 3.445 -12.665 10.020 1.00 56.00 84 PRO A O 1
ATOM 695 N N . PRO A 1 85 ? 4.261 -13.206 12.046 1.00 53.09 85 PRO A N 1
ATOM 696 C CA . PRO A 1 85 ? 3.193 -14.160 12.358 1.00 53.09 85 PRO A CA 1
ATOM 697 C C . PRO A 1 85 ? 1.781 -13.579 12.208 1.00 53.09 85 PRO A C 1
ATOM 699 O O . PRO A 1 85 ? 0.841 -14.318 11.919 1.00 53.09 85 PRO A O 1
ATOM 702 N N . ASP A 1 86 ? 1.661 -12.258 12.364 1.00 59.88 86 ASP A N 1
ATOM 703 C CA . ASP A 1 86 ? 0.397 -11.527 12.412 1.00 59.88 86 ASP A CA 1
ATOM 704 C C . ASP A 1 86 ? 0.062 -10.777 11.105 1.00 59.88 86 ASP A C 1
ATOM 706 O O . ASP A 1 86 ? -1.021 -10.190 10.991 1.00 59.88 86 ASP A O 1
ATOM 710 N N . SER A 1 87 ? 0.933 -10.837 10.085 1.00 63.81 87 SER A N 1
ATOM 711 C CA . SER A 1 87 ? 0.697 -10.192 8.787 1.00 63.81 87 SER A CA 1
ATOM 712 C C . SER A 1 87 ? -0.467 -10.859 8.054 1.00 63.81 87 SER A C 1
ATOM 714 O O . SER A 1 87 ? -0.414 -12.008 7.608 1.00 63.81 87 SER A O 1
ATOM 716 N N . SER A 1 88 ? -1.558 -10.107 7.925 1.00 77.00 88 SER A N 1
ATOM 717 C CA . SER A 1 88 ? -2.844 -10.618 7.446 1.00 77.00 88 SER A CA 1
ATOM 718 C C . SER A 1 88 ? -2.998 -10.606 5.923 1.00 77.00 88 SER A C 1
ATOM 720 O O . SER A 1 88 ? -3.850 -11.343 5.415 1.00 77.00 88 SER A O 1
ATOM 722 N N . TRP A 1 89 ? -2.213 -9.798 5.201 1.00 92.25 89 TRP A N 1
ATOM 723 C CA . TRP A 1 89 ? -2.248 -9.665 3.740 1.00 92.25 89 TRP A CA 1
ATOM 724 C C . TRP A 1 89 ? -0.877 -9.312 3.169 1.00 92.25 89 TRP A C 1
ATOM 726 O O . TRP A 1 89 ? -0.164 -8.487 3.727 1.00 92.25 89 TRP A O 1
ATOM 736 N N . TYR A 1 90 ? -0.562 -9.882 2.009 1.00 91.81 90 TYR A N 1
ATOM 737 C CA . TYR A 1 90 ? 0.673 -9.632 1.271 1.00 91.81 90 TYR A CA 1
ATOM 738 C C . TYR A 1 90 ? 0.373 -8.964 -0.053 1.00 91.81 90 TYR A C 1
ATOM 740 O O . TYR A 1 90 ? -0.572 -9.352 -0.748 1.00 91.81 90 TYR A O 1
ATOM 748 N N . VAL A 1 91 ? 1.235 -8.030 -0.439 1.00 94.75 91 VAL A N 1
ATOM 749 C CA . VAL A 1 91 ? 1.253 -7.506 -1.800 1.00 94.75 91 VAL A CA 1
ATOM 750 C C . VAL A 1 91 ? 1.736 -8.608 -2.736 1.00 94.75 91 VAL A C 1
ATOM 752 O O . VAL A 1 91 ? 2.865 -9.083 -2.632 1.00 94.75 91 VAL A O 1
ATOM 755 N N . TYR A 1 92 ? 0.852 -9.054 -3.622 1.00 95.12 92 TYR A N 1
ATOM 756 C CA . TYR A 1 92 ? 1.135 -10.126 -4.571 1.00 95.12 92 TYR A CA 1
ATOM 757 C C . TYR A 1 92 ? 1.507 -9.569 -5.940 1.00 95.12 92 TYR A C 1
ATOM 759 O O . TYR A 1 92 ? 2.460 -10.037 -6.560 1.00 95.12 92 TYR A O 1
ATOM 767 N N . ASP A 1 93 ? 0.759 -8.573 -6.412 1.00 96.75 93 ASP A N 1
ATOM 768 C CA . ASP A 1 93 ? 0.998 -7.920 -7.695 1.00 96.75 93 ASP A CA 1
ATOM 769 C C . ASP A 1 93 ? 0.467 -6.482 -7.704 1.00 96.75 93 ASP A C 1
ATOM 771 O O . ASP A 1 93 ? -0.353 -6.114 -6.857 1.00 96.75 93 ASP A O 1
ATOM 775 N N . ILE A 1 94 ? 0.901 -5.686 -8.680 1.00 97.31 94 ILE A N 1
ATOM 776 C CA . ILE A 1 94 ? 0.443 -4.308 -8.891 1.00 97.31 94 ILE A CA 1
ATOM 777 C C . ILE A 1 94 ? 0.034 -4.070 -10.344 1.00 97.31 94 ILE A C 1
ATOM 779 O O . ILE A 1 94 ? 0.575 -4.682 -11.264 1.00 97.31 94 ILE A O 1
ATOM 783 N N . ASN A 1 95 ? -0.917 -3.162 -10.559 1.00 96.88 95 ASN A N 1
ATOM 784 C CA . ASN A 1 95 ? -1.348 -2.762 -11.894 1.00 96.88 95 ASN A CA 1
ATOM 785 C C . ASN A 1 95 ? -1.813 -1.294 -11.947 1.00 96.88 95 ASN A C 1
ATOM 787 O O . ASN A 1 95 ? -2.142 -0.694 -10.923 1.00 96.88 95 ASN A O 1
ATOM 791 N N . ASP A 1 96 ? -1.880 -0.722 -13.149 1.00 94.88 96 ASP A N 1
ATOM 792 C CA . ASP A 1 96 ? -2.422 0.621 -13.416 1.00 94.88 96 ASP A CA 1
ATOM 793 C C . ASP A 1 96 ? -3.961 0.628 -13.551 1.00 94.88 96 ASP A C 1
ATOM 795 O O . ASP A 1 96 ? -4.603 1.680 -13.615 1.00 94.88 96 ASP A O 1
ATOM 799 N N . SER A 1 97 ? -4.576 -0.558 -13.533 1.00 94.38 97 SER A N 1
ATOM 800 C CA . SER A 1 97 ? -6.019 -0.766 -13.628 1.00 94.38 97 SER A CA 1
ATOM 801 C C . SER A 1 97 ? -6.526 -1.802 -12.620 1.00 94.38 97 SER A C 1
ATOM 803 O O . SER A 1 97 ? -5.771 -2.599 -12.071 1.00 94.38 97 SER A O 1
ATOM 805 N N . TYR A 1 98 ? -7.844 -1.836 -12.403 1.00 92.94 98 TYR A N 1
ATOM 806 C CA . TYR A 1 98 ? -8.492 -2.793 -11.494 1.00 92.94 98 TYR A CA 1
ATOM 807 C C . TYR A 1 98 ? -8.483 -4.251 -12.016 1.00 92.94 98 TYR A C 1
ATOM 809 O O . TYR A 1 98 ? -9.000 -5.157 -11.361 1.00 92.94 98 TYR A O 1
ATOM 817 N N . SER A 1 99 ? -7.935 -4.506 -13.205 1.00 92.19 99 SER A N 1
ATOM 818 C CA . SER A 1 99 ? -7.969 -5.824 -13.843 1.00 92.19 99 SER A CA 1
ATOM 819 C C . SER A 1 99 ? -6.684 -6.597 -13.563 1.00 92.19 99 SER A C 1
ATOM 821 O O . SER A 1 99 ? -5.593 -6.105 -13.826 1.00 92.19 99 SER A O 1
ATOM 823 N N . PHE A 1 100 ? -6.821 -7.821 -13.055 1.00 92.81 100 PHE A N 1
ATOM 824 C CA . PHE A 1 100 ? -5.717 -8.758 -12.846 1.00 92.81 100 PHE A CA 1
ATOM 825 C C . PHE A 1 100 ? -6.109 -10.100 -13.454 1.00 92.81 100 PHE A C 1
ATOM 827 O O . PHE A 1 100 ? -6.994 -10.777 -12.926 1.00 92.81 100 PHE A O 1
ATOM 834 N N . ASP A 1 101 ? -5.443 -10.485 -14.539 1.00 87.44 101 ASP A N 1
ATOM 835 C CA . ASP A 1 101 ? -5.680 -11.760 -15.235 1.00 87.44 101 ASP A CA 1
ATOM 836 C C . ASP A 1 101 ? -4.934 -12.933 -14.576 1.00 87.44 101 ASP A C 1
ATOM 838 O O . ASP A 1 101 ? -5.085 -14.092 -14.948 1.00 87.44 101 ASP A O 1
ATOM 842 N N . ASN A 1 102 ? -4.110 -12.627 -13.579 1.00 84.38 102 ASN A N 1
ATOM 843 C CA . ASN A 1 102 ? -3.151 -13.515 -12.937 1.00 84.38 102 ASN A CA 1
ATOM 844 C C . ASN A 1 102 ? -3.432 -13.704 -11.442 1.00 84.38 102 ASN A C 1
ATOM 846 O O . ASN A 1 102 ? -2.509 -13.942 -10.660 1.00 84.38 102 ASN A O 1
ATOM 850 N N . LYS A 1 103 ? -4.694 -13.555 -11.031 1.00 90.56 103 LYS A N 1
ATOM 851 C CA . LYS A 1 103 ? -5.090 -13.820 -9.647 1.00 90.56 103 LYS A CA 1
ATOM 852 C C . LYS A 1 103 ? -4.788 -15.283 -9.307 1.00 90.56 103 LYS A C 1
ATOM 854 O O . LYS A 1 103 ? -5.174 -16.157 -10.083 1.00 90.56 103 LYS A O 1
ATOM 859 N N . PRO A 1 104 ? -4.119 -15.566 -8.180 1.00 90.00 104 PRO A N 1
ATOM 860 C CA . PRO A 1 104 ? -3.809 -16.938 -7.810 1.00 90.00 104 PRO A CA 1
ATOM 861 C C . PRO A 1 104 ? -5.086 -17.739 -7.523 1.00 90.00 104 PRO A C 1
ATOM 863 O O . PRO A 1 104 ? -5.979 -17.276 -6.813 1.00 90.00 104 PRO A O 1
ATOM 866 N N . GLU A 1 105 ? -5.166 -18.957 -8.059 1.00 91.19 105 GLU A N 1
ATOM 867 C CA . GLU A 1 105 ? -6.274 -19.873 -7.784 1.00 91.19 105 GLU A CA 1
ATOM 868 C C . GLU A 1 105 ? -6.169 -20.458 -6.372 1.00 91.19 105 GLU A C 1
ATOM 870 O O . GLU A 1 105 ? -5.088 -20.807 -5.902 1.00 91.19 105 GLU A O 1
ATOM 875 N N . GLY A 1 106 ? -7.305 -20.577 -5.680 1.00 90.44 106 GLY A N 1
ATOM 876 C CA . GLY A 1 106 ? -7.368 -21.173 -4.341 1.00 90.44 106 GLY A CA 1
ATOM 877 C C . GLY A 1 106 ? -6.773 -20.318 -3.214 1.00 90.44 106 GLY A C 1
ATOM 878 O O . GLY A 1 106 ? -6.857 -20.720 -2.056 1.00 90.44 106 GLY A O 1
ATOM 879 N N . ILE A 1 107 ? -6.228 -19.138 -3.523 1.00 90.62 107 ILE A N 1
ATOM 880 C CA . ILE A 1 107 ? -5.733 -18.174 -2.538 1.00 90.62 107 ILE A CA 1
ATOM 881 C C . ILE A 1 107 ? -6.730 -17.020 -2.453 1.00 90.62 107 ILE A C 1
ATOM 883 O O . ILE A 1 107 ? -7.082 -16.398 -3.457 1.00 90.62 107 ILE A O 1
ATOM 887 N N . GLU A 1 108 ? -7.191 -16.722 -1.240 1.00 92.25 108 GLU A N 1
ATOM 888 C CA . GLU A 1 108 ? -8.030 -15.550 -1.004 1.00 92.25 108 GLU A CA 1
ATOM 889 C C . GLU A 1 108 ? -7.274 -14.284 -1.432 1.00 92.25 108 GLU A C 1
ATOM 891 O O . GLU A 1 108 ? -6.122 -14.067 -1.043 1.00 92.25 108 GLU A O 1
ATOM 896 N N . SER A 1 109 ? -7.929 -13.462 -2.252 1.00 94.69 109 SER A N 1
ATOM 897 C CA . SER A 1 109 ? -7.347 -12.250 -2.813 1.00 94.69 109 SER A CA 1
ATOM 898 C C . SER A 1 109 ? -8.340 -11.094 -2.842 1.00 94.69 109 SER A C 1
ATOM 900 O O . SER A 1 109 ? -9.552 -11.287 -2.966 1.00 94.69 109 SER A O 1
ATOM 902 N N . VAL A 1 110 ? -7.820 -9.874 -2.738 1.00 95.81 110 VAL A N 1
ATOM 903 C CA . VAL A 1 110 ? -8.595 -8.635 -2.834 1.00 95.81 110 VAL A CA 1
ATOM 904 C C . VAL A 1 110 ? -7.778 -7.568 -3.551 1.00 95.81 110 VAL A C 1
ATOM 906 O O . VAL A 1 110 ? -6.556 -7.578 -3.490 1.00 95.81 110 VAL A O 1
ATOM 909 N N . ILE A 1 111 ? -8.446 -6.653 -4.252 1.00 97.75 111 ILE A N 1
ATOM 910 C CA . ILE A 1 111 ? -7.780 -5.539 -4.931 1.00 97.75 111 ILE A CA 1
ATOM 911 C C . ILE A 1 111 ? -8.083 -4.261 -4.172 1.00 97.75 111 ILE A C 1
ATOM 913 O O . ILE A 1 111 ? -9.253 -3.894 -4.043 1.00 97.75 111 ILE A O 1
ATOM 917 N N . ILE A 1 112 ? -7.039 -3.573 -3.729 1.00 98.25 112 ILE A N 1
ATOM 918 C CA . ILE A 1 112 ? -7.132 -2.248 -3.126 1.00 98.25 112 ILE A CA 1
ATOM 919 C C . ILE A 1 112 ? -6.562 -1.206 -4.090 1.00 98.25 112 ILE A C 1
ATOM 921 O O . ILE A 1 112 ? -5.596 -1.460 -4.807 1.00 98.25 112 ILE A O 1
ATOM 925 N N . LYS A 1 113 ? -7.199 -0.041 -4.148 1.00 98.62 113 LYS A N 1
ATOM 926 C CA . LYS A 1 113 ? -6.729 1.113 -4.907 1.00 98.62 113 LYS A CA 1
ATOM 927 C C . LYS A 1 113 ? -5.960 2.038 -3.969 1.00 98.62 113 LYS A C 1
ATOM 929 O O . LYS A 1 113 ? -6.478 2.372 -2.907 1.00 98.62 113 LYS A O 1
ATOM 934 N N . GLY A 1 114 ? -4.802 2.504 -4.413 1.00 98.50 114 GLY A N 1
ATOM 935 C CA . GLY A 1 114 ? -4.033 3.556 -3.765 1.00 98.50 114 GLY A CA 1
ATOM 936 C C . GLY A 1 114 ? -3.523 4.595 -4.759 1.00 98.50 114 GLY A C 1
ATOM 937 O O . GLY A 1 114 ? -3.886 4.602 -5.944 1.00 98.50 114 GLY A O 1
ATOM 938 N N . ARG A 1 115 ? -2.673 5.477 -4.256 1.00 98.38 115 ARG A N 1
ATOM 939 C CA . ARG A 1 115 ? -1.923 6.480 -4.999 1.00 98.38 115 ARG A CA 1
ATOM 940 C C . ARG A 1 115 ? -0.453 6.340 -4.637 1.00 98.38 115 ARG A C 1
ATOM 942 O O . ARG A 1 115 ? -0.127 6.202 -3.464 1.00 98.38 115 ARG A O 1
ATOM 949 N N . ILE A 1 116 ? 0.407 6.369 -5.645 1.00 98.44 116 ILE A N 1
ATOM 950 C CA . ILE A 1 116 ? 1.852 6.319 -5.440 1.00 98.44 116 ILE A CA 1
ATOM 951 C C . ILE A 1 116 ? 2.276 7.648 -4.819 1.00 98.44 116 ILE A C 1
ATOM 953 O O . ILE A 1 116 ? 2.125 8.693 -5.458 1.00 98.44 116 ILE A O 1
ATOM 957 N N . ASP A 1 117 ? 2.763 7.610 -3.585 1.00 98.00 117 ASP A N 1
ATOM 958 C CA . ASP A 1 117 ? 3.274 8.792 -2.890 1.00 98.00 117 ASP A CA 1
ATOM 959 C C . ASP A 1 117 ? 4.738 9.040 -3.258 1.00 98.00 117 ASP A C 1
ATOM 961 O O . ASP A 1 117 ? 5.094 10.135 -3.696 1.00 98.00 117 ASP A O 1
ATOM 965 N N . GLU A 1 118 ? 5.554 7.987 -3.210 1.00 97.69 118 GLU A N 1
ATOM 966 C CA . GLU A 1 118 ? 6.986 8.036 -3.493 1.00 97.69 118 GLU A CA 1
ATOM 967 C C . GLU A 1 118 ? 7.460 6.762 -4.206 1.00 97.69 118 GLU A C 1
ATOM 969 O O . GLU A 1 118 ? 6.880 5.682 -4.065 1.00 97.69 118 GLU A O 1
ATOM 974 N N . VAL A 1 119 ? 8.520 6.906 -5.002 1.00 97.25 119 VAL A N 1
ATOM 975 C CA . VAL A 1 119 ? 9.243 5.794 -5.619 1.00 97.25 119 VAL A CA 1
ATOM 976 C C . VAL A 1 119 ? 10.726 6.012 -5.387 1.00 97.25 119 VAL A C 1
ATOM 978 O O . VAL A 1 119 ? 11.283 7.020 -5.818 1.00 97.25 119 VAL A O 1
ATOM 981 N N . GLU A 1 120 ? 11.370 5.050 -4.742 1.00 96.00 120 GLU A N 1
ATOM 982 C CA . GLU A 1 120 ? 12.781 5.120 -4.383 1.00 96.00 120 GLU A CA 1
ATOM 983 C C . GLU A 1 120 ? 13.533 3.910 -4.942 1.00 96.00 120 GLU A C 1
ATOM 985 O O . GLU A 1 120 ? 13.070 2.771 -4.862 1.00 96.00 120 GLU A O 1
ATOM 990 N N . GLU A 1 121 ? 14.724 4.150 -5.494 1.00 95.31 121 GLU A N 1
ATOM 991 C CA . GLU A 1 121 ? 15.694 3.093 -5.765 1.00 95.31 121 GLU A CA 1
ATOM 992 C C . GLU A 1 121 ? 16.705 3.035 -4.618 1.00 95.31 121 GLU A C 1
ATOM 994 O O . GLU A 1 121 ? 17.504 3.950 -4.413 1.00 95.31 121 GLU A O 1
ATOM 999 N N . ILE A 1 122 ? 16.671 1.937 -3.872 1.00 94.06 122 ILE A N 1
ATOM 1000 C CA . ILE A 1 122 ? 17.504 1.709 -2.699 1.00 94.06 122 ILE A CA 1
ATOM 1001 C C . ILE A 1 122 ? 18.690 0.848 -3.115 1.00 94.06 122 ILE A C 1
ATOM 1003 O O . ILE A 1 122 ? 18.540 -0.321 -3.469 1.00 94.06 122 ILE A O 1
ATOM 1007 N N . PHE A 1 123 ? 19.885 1.426 -3.045 1.00 92.56 123 PHE A N 1
ATOM 1008 C CA . PHE A 1 123 ? 21.132 0.732 -3.347 1.00 92.56 123 PHE A CA 1
ATOM 1009 C C . PHE A 1 123 ? 21.639 -0.030 -2.119 1.00 92.56 123 PHE A C 1
ATOM 1011 O O . PHE A 1 123 ? 21.766 0.524 -1.027 1.00 92.56 123 PHE A O 1
ATOM 1018 N N . THR A 1 124 ? 21.959 -1.304 -2.310 1.00 86.69 124 THR A N 1
ATOM 1019 C CA . THR A 1 124 ? 22.633 -2.172 -1.337 1.00 86.69 124 THR A CA 1
ATOM 1020 C C . THR A 1 124 ? 24.077 -2.423 -1.780 1.00 86.69 124 THR A C 1
ATOM 1022 O O . THR A 1 124 ? 24.505 -1.963 -2.837 1.00 86.69 124 THR A O 1
ATOM 1025 N N . GLU A 1 125 ? 24.849 -3.172 -0.991 1.00 87.94 125 GLU A N 1
ATOM 1026 C CA . GLU A 1 125 ? 26.234 -3.513 -1.350 1.00 87.94 125 GLU A CA 1
ATOM 1027 C C . GLU A 1 125 ? 26.347 -4.362 -2.629 1.00 87.94 125 GLU A C 1
ATOM 1029 O O . GLU A 1 125 ? 27.386 -4.331 -3.288 1.00 87.94 125 GLU A O 1
ATOM 1034 N N . ILE A 1 126 ? 25.303 -5.125 -2.973 1.00 86.50 126 ILE A N 1
ATOM 1035 C CA . ILE A 1 126 ? 25.340 -6.118 -4.060 1.00 86.50 126 ILE A CA 1
ATOM 1036 C C . ILE A 1 126 ? 24.293 -5.895 -5.157 1.00 86.50 126 ILE A C 1
ATOM 1038 O O . ILE A 1 126 ? 24.457 -6.437 -6.247 1.00 86.50 126 ILE A O 1
ATOM 1042 N N . ASP A 1 127 ? 23.237 -5.129 -4.885 1.00 86.75 127 ASP A N 1
ATOM 1043 C CA . ASP A 1 127 ? 22.101 -4.930 -5.797 1.00 86.75 127 ASP A CA 1
ATOM 1044 C C . ASP A 1 127 ? 21.345 -3.622 -5.491 1.00 86.75 127 ASP A C 1
ATOM 1046 O O . ASP A 1 127 ? 21.648 -2.955 -4.498 1.00 86.75 127 ASP A O 1
ATOM 1050 N N . SER A 1 128 ? 20.337 -3.263 -6.283 1.00 90.06 128 SER A N 1
ATOM 1051 C CA . SER A 1 128 ? 19.359 -2.225 -5.939 1.00 90.06 128 SER A CA 1
ATOM 1052 C C . SER A 1 128 ? 17.931 -2.763 -5.958 1.00 90.06 128 SER A C 1
ATOM 1054 O O . SER A 1 128 ? 17.569 -3.596 -6.787 1.00 90.06 128 SER A O 1
ATOM 1056 N N . LEU A 1 129 ? 17.103 -2.267 -5.040 1.00 92.19 129 LEU A N 1
ATOM 1057 C CA . LEU A 1 129 ? 15.683 -2.597 -4.965 1.00 92.19 129 LEU A CA 1
ATOM 1058 C C . LEU A 1 129 ? 14.828 -1.353 -5.172 1.00 92.19 129 LEU A C 1
ATOM 1060 O O . LEU A 1 129 ? 15.223 -0.256 -4.782 1.00 92.19 129 LEU A O 1
ATOM 1064 N N . ILE A 1 130 ? 13.664 -1.519 -5.788 1.00 95.38 130 ILE A N 1
ATOM 1065 C CA . ILE A 1 130 ? 12.715 -0.432 -6.000 1.00 95.38 130 ILE A CA 1
ATOM 1066 C C . ILE A 1 130 ? 11.622 -0.535 -4.944 1.00 95.38 130 ILE A C 1
ATOM 1068 O O . ILE A 1 130 ? 10.907 -1.538 -4.862 1.00 95.38 130 ILE A O 1
ATOM 1072 N N . ARG A 1 131 ? 11.471 0.527 -4.157 1.00 96.25 131 ARG A N 1
ATOM 1073 C CA . ARG A 1 131 ? 10.393 0.686 -3.186 1.00 96.25 131 ARG A CA 1
ATOM 1074 C C . ARG A 1 131 ? 9.372 1.684 -3.712 1.00 96.25 131 ARG A C 1
ATOM 1076 O O . ARG A 1 131 ? 9.734 2.756 -4.185 1.00 96.25 131 ARG A O 1
ATOM 1083 N N . ILE A 1 132 ? 8.100 1.319 -3.622 1.00 97.75 132 ILE A N 1
ATOM 1084 C CA . ILE A 1 132 ? 6.967 2.198 -3.904 1.00 97.75 132 ILE A CA 1
ATOM 1085 C C . ILE A 1 132 ? 6.215 2.398 -2.595 1.00 97.75 132 ILE A C 1
ATOM 1087 O O . ILE A 1 132 ? 5.722 1.422 -2.026 1.00 97.75 132 ILE A O 1
ATOM 1091 N N . SER A 1 133 ? 6.093 3.645 -2.159 1.00 97.50 133 SER A N 1
ATOM 1092 C CA . SER A 1 133 ? 5.257 4.014 -1.019 1.00 97.50 133 SER A CA 1
ATOM 1093 C C . SER A 1 133 ? 3.865 4.402 -1.520 1.00 97.50 133 SER A C 1
ATOM 1095 O O . SER A 1 133 ? 3.720 5.131 -2.509 1.00 97.50 133 SER A O 1
ATOM 1097 N N . VAL A 1 134 ? 2.826 3.860 -0.885 1.00 98.25 134 VAL A N 1
ATOM 1098 C CA . VAL A 1 134 ? 1.439 3.953 -1.358 1.00 98.25 134 VAL A CA 1
ATOM 1099 C C . VAL A 1 134 ? 0.503 4.453 -0.263 1.00 98.25 134 VAL A C 1
ATOM 1101 O O . VAL A 1 134 ? 0.395 3.847 0.807 1.00 98.25 134 VAL A O 1
ATOM 1104 N N . ASP A 1 135 ? -0.263 5.485 -0.617 1.00 98.06 135 ASP A N 1
ATOM 1105 C CA . ASP A 1 135 ? -1.384 6.004 0.161 1.00 98.06 135 ASP A CA 1
ATOM 1106 C C . ASP A 1 135 ? -2.706 5.409 -0.330 1.00 98.06 135 ASP A C 1
ATOM 1108 O O . ASP A 1 135 ? -3.027 5.413 -1.522 1.00 98.06 135 ASP A O 1
ATOM 1112 N N . TYR A 1 136 ? -3.531 4.941 0.595 1.00 98.00 136 TYR A N 1
ATOM 1113 C CA . TYR A 1 136 ? -4.831 4.323 0.342 1.00 98.00 136 TYR A CA 1
ATOM 1114 C C . TYR A 1 136 ? -6.013 5.274 0.580 1.00 98.00 136 TYR A C 1
ATOM 1116 O O . TYR A 1 136 ? -7.157 4.940 0.248 1.00 98.00 136 TYR A O 1
ATOM 1124 N N . GLY A 1 137 ? -5.764 6.467 1.123 1.00 96.69 137 GLY A N 1
ATOM 1125 C CA . GLY A 1 137 ? -6.796 7.429 1.514 1.00 96.69 137 GLY A CA 1
ATOM 1126 C C . GLY A 1 137 ? -7.517 7.038 2.805 1.00 96.69 137 GLY A C 1
ATOM 1127 O O . GLY A 1 137 ? -8.637 7.498 3.042 1.00 96.69 137 GLY A O 1
ATOM 1128 N N . ILE A 1 138 ? -6.903 6.159 3.599 1.00 95.88 138 ILE A N 1
ATOM 1129 C CA . ILE A 1 138 ? -7.376 5.681 4.903 1.00 95.88 138 ILE A CA 1
ATOM 1130 C C . ILE A 1 138 ? -6.274 5.815 5.968 1.00 95.88 138 ILE A C 1
ATOM 1132 O O . ILE A 1 138 ? -6.260 5.097 6.956 1.00 95.88 138 ILE A O 1
ATOM 1136 N N . GLU A 1 139 ? -5.337 6.741 5.797 1.00 94.06 139 GLU A N 1
ATOM 1137 C CA . GLU A 1 139 ? -4.193 6.963 6.697 1.00 94.06 139 GLU A CA 1
ATOM 1138 C C . GLU A 1 139 ? -4.584 7.767 7.948 1.00 94.06 139 GLU A C 1
ATOM 1140 O O . GLU A 1 139 ? -3.746 8.069 8.790 1.00 94.06 139 GLU A O 1
ATOM 1145 N N . GLN A 1 140 ? -5.852 8.162 8.075 1.00 90.88 140 GLN A N 1
ATOM 1146 C CA . GLN A 1 140 ? -6.354 8.956 9.191 1.00 90.88 140 GLN A CA 1
ATOM 1147 C C . GLN A 1 140 ? -7.679 8.388 9.689 1.00 90.88 140 GLN A C 1
ATOM 1149 O O . GLN A 1 140 ? -8.603 8.160 8.903 1.00 90.88 140 GLN A O 1
ATOM 1154 N N . TYR A 1 141 ? -7.783 8.206 11.004 1.00 89.31 141 TYR A N 1
ATOM 1155 C CA . TYR A 1 141 ? -9.016 7.815 11.682 1.00 89.31 141 TYR A CA 1
ATOM 1156 C C . TYR A 1 141 ? -9.337 8.793 12.810 1.00 89.31 141 TYR A C 1
ATOM 1158 O O . TYR A 1 141 ? -8.492 9.055 13.662 1.00 89.31 141 TYR A O 1
ATOM 1166 N N . PHE A 1 142 ? -10.555 9.332 12.816 1.00 85.69 142 PHE A N 1
ATOM 1167 C CA . PHE A 1 142 ? -11.008 10.272 13.840 1.00 85.69 142 PHE A CA 1
ATOM 1168 C C . PHE A 1 142 ? -11.561 9.516 15.045 1.00 85.69 142 PHE A C 1
ATOM 1170 O O . PHE A 1 142 ? -12.426 8.653 14.893 1.00 85.69 142 PHE A O 1
ATOM 1177 N N . ILE A 1 143 ? -11.079 9.869 16.230 1.00 83.88 143 ILE A N 1
ATOM 1178 C CA . ILE A 1 143 ? -11.535 9.340 17.510 1.00 83.88 143 ILE A CA 1
ATOM 1179 C C . ILE A 1 143 ? -12.317 10.440 18.230 1.00 83.88 143 ILE A C 1
ATOM 1181 O O . ILE A 1 143 ? -12.019 11.630 18.130 1.00 83.88 143 ILE A O 1
ATOM 1185 N N . GLU A 1 144 ? -13.381 10.040 18.915 1.00 83.25 144 GLU A N 1
ATOM 1186 C CA . GLU A 1 144 ? -14.111 10.936 19.806 1.00 83.25 144 GLU A CA 1
ATOM 1187 C C . GLU A 1 144 ? -13.200 11.428 20.938 1.00 83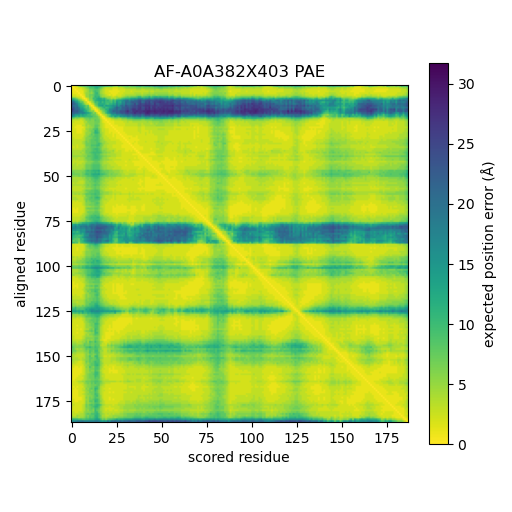.25 144 GLU A C 1
ATOM 1189 O O . GLU A 1 144 ? -12.404 10.667 21.475 1.00 83.25 144 GLU A O 1
ATOM 1194 N N . GLU A 1 145 ? -13.344 12.694 21.326 1.00 81.12 145 GLU A N 1
ATOM 1195 C CA . GLU A 1 145 ? -12.519 13.309 22.369 1.00 81.12 145 GLU A CA 1
ATOM 1196 C C . GLU A 1 145 ? -12.549 12.511 23.690 1.00 81.12 145 GLU A C 1
ATOM 1198 O O . GLU A 1 145 ? -13.610 12.094 24.162 1.00 81.12 145 GLU A O 1
ATOM 1203 N N . GLY A 1 146 ? -11.380 12.311 24.300 1.00 81.00 146 GLY A N 1
ATOM 1204 C CA . GLY A 1 146 ? -11.176 11.549 25.530 1.00 81.00 146 GLY A CA 1
ATOM 1205 C C . GLY A 1 146 ? -11.010 10.039 25.336 1.00 81.00 146 GLY A C 1
ATOM 1206 O O . GLY A 1 146 ? -10.738 9.341 26.316 1.00 81.00 146 GLY A O 1
ATOM 1207 N N . LYS A 1 147 ? -11.151 9.513 24.112 1.00 82.00 147 LYS A N 1
ATOM 1208 C CA . LYS A 1 147 ? -11.126 8.065 23.823 1.00 82.00 147 LYS A CA 1
ATOM 1209 C C . LYS A 1 147 ? -9.846 7.604 23.117 1.00 82.00 147 LYS A C 1
ATOM 1211 O O . LYS A 1 147 ? -9.611 6.399 23.023 1.00 82.00 147 LYS A O 1
ATOM 1216 N N . GLY A 1 148 ? -8.977 8.523 22.693 1.00 80.62 148 GLY A N 1
ATOM 1217 C CA . GLY A 1 148 ? -7.712 8.220 22.012 1.00 80.62 148 GLY A CA 1
ATOM 1218 C C . GLY A 1 148 ? -6.740 7.376 22.837 1.00 80.62 148 GLY A C 1
ATOM 1219 O O . GLY A 1 148 ? -6.066 6.510 22.285 1.00 80.62 148 GLY A O 1
ATOM 1220 N N . THR A 1 149 ? -6.743 7.543 24.165 1.00 81.38 149 THR A N 1
ATOM 1221 C CA . THR A 1 149 ? -5.850 6.844 25.115 1.00 81.38 149 THR A CA 1
ATOM 1222 C C . THR A 1 149 ? -5.852 5.318 24.954 1.00 81.38 149 THR A C 1
ATOM 1224 O O . THR A 1 149 ? -4.837 4.670 25.204 1.00 81.38 149 THR A O 1
ATOM 1227 N N . VAL A 1 150 ? -6.982 4.732 24.545 1.00 84.81 150 VAL A N 1
ATOM 1228 C CA . VAL A 1 150 ? -7.107 3.281 24.328 1.00 84.81 150 VAL A CA 1
ATOM 1229 C C . VAL A 1 150 ? -6.216 2.816 23.177 1.00 84.81 150 VAL A C 1
ATOM 1231 O O . VAL A 1 150 ? -5.608 1.760 23.273 1.00 84.81 150 VAL A O 1
ATOM 1234 N N . VAL A 1 151 ? -6.097 3.620 22.120 1.00 86.31 151 VAL A N 1
ATOM 1235 C CA . VAL A 1 151 ? -5.223 3.327 20.977 1.00 86.31 151 VAL A CA 1
ATOM 1236 C C . VAL A 1 151 ? -3.771 3.678 21.299 1.00 86.31 151 VAL A C 1
ATOM 1238 O O . VAL A 1 151 ? -2.870 2.972 20.864 1.00 86.31 151 VAL A O 1
ATOM 1241 N N . GLU A 1 152 ? -3.526 4.730 22.090 1.00 82.56 152 GLU A N 1
ATOM 1242 C CA . GLU A 1 152 ? -2.156 5.148 22.428 1.00 82.56 152 GLU A CA 1
ATOM 1243 C C . GLU A 1 152 ? -1.369 4.106 23.227 1.00 82.56 152 GLU A C 1
ATOM 1245 O O . GLU A 1 152 ? -0.153 4.014 23.084 1.00 82.56 152 GLU A O 1
ATOM 1250 N N . ASN A 1 153 ? -2.051 3.352 24.090 1.00 83.69 153 ASN A N 1
ATOM 1251 C CA . ASN A 1 153 ? -1.421 2.345 24.946 1.00 83.69 153 ASN A CA 1
ATOM 1252 C C . ASN A 1 153 ? -1.484 0.931 24.357 1.00 83.69 153 ASN A C 1
ATOM 1254 O O . ASN A 1 153 ? -1.153 -0.018 25.064 1.00 83.69 153 ASN A O 1
ATOM 1258 N N . ALA A 1 154 ? -1.954 0.794 23.119 1.00 86.19 154 ALA A N 1
ATOM 1259 C CA . ALA A 1 154 ? -2.134 -0.497 22.483 1.00 86.19 154 ALA A CA 1
ATOM 1260 C C . ALA A 1 154 ? -0.797 -1.097 22.042 1.00 86.19 154 ALA A C 1
ATOM 1262 O O . ALA A 1 154 ? 0.072 -0.391 21.523 1.00 86.19 154 ALA A O 1
ATOM 1263 N N . ASP A 1 155 ? -0.671 -2.411 22.192 1.00 87.19 155 ASP A N 1
ATOM 1264 C CA . ASP A 1 155 ? 0.462 -3.170 21.669 1.00 87.19 155 ASP A CA 1
ATOM 1265 C C . ASP A 1 155 ? 0.274 -3.461 20.168 1.00 87.19 1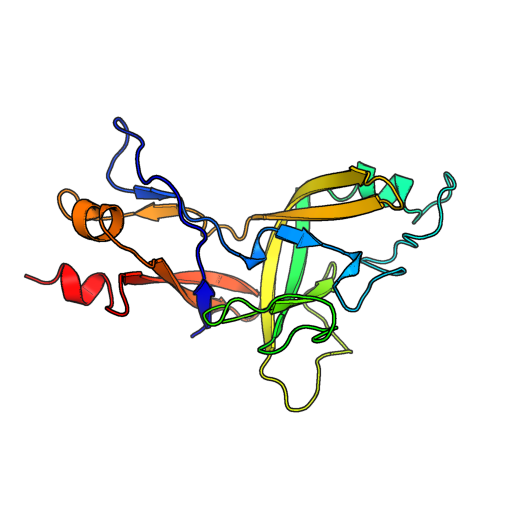55 ASP A C 1
ATOM 1267 O O . ASP A 1 155 ? 1.238 -3.439 19.399 1.00 87.19 155 ASP A O 1
ATOM 1271 N N . ASP A 1 156 ? -0.968 -3.720 19.739 1.00 87.12 156 ASP A N 1
ATOM 1272 C CA . ASP A 1 156 ? -1.334 -4.010 18.349 1.00 87.12 156 ASP A CA 1
ATOM 1273 C C . ASP A 1 156 ? -2.575 -3.224 17.916 1.00 87.12 156 ASP A C 1
ATOM 1275 O O . ASP A 1 156 ? -3.642 -3.287 18.535 1.00 87.12 156 ASP A O 1
ATOM 1279 N N . VAL A 1 157 ? -2.452 -2.528 16.785 1.00 90.19 157 VAL A N 1
ATOM 1280 C CA . VAL A 1 157 ? -3.565 -1.841 16.129 1.00 90.19 157 VAL A CA 1
ATOM 1281 C C . VAL A 1 157 ? -3.720 -2.391 14.718 1.00 90.19 157 VAL A C 1
ATOM 1283 O O . VAL A 1 157 ? -2.792 -2.412 13.909 1.00 90.19 157 VAL A O 1
ATOM 1286 N N . LYS A 1 158 ? -4.937 -2.804 14.386 1.00 92.56 158 LYS A N 1
ATOM 1287 C CA . LYS A 1 158 ? -5.334 -3.227 13.043 1.00 92.56 158 LYS A CA 1
ATOM 1288 C C . LYS A 1 158 ? -6.522 -2.404 12.584 1.00 92.56 158 LYS A C 1
ATOM 1290 O O . LYS A 1 158 ? -7.303 -1.897 13.387 1.00 92.56 158 LYS A O 1
ATOM 1295 N N . VAL A 1 159 ? -6.698 -2.307 11.276 1.00 93.88 159 VAL A N 1
ATOM 1296 C CA . VAL A 1 159 ? -7.808 -1.559 10.682 1.00 93.88 159 VAL A CA 1
ATOM 1297 C C . VAL A 1 159 ? -8.762 -2.534 10.025 1.00 93.88 159 VAL A C 1
ATOM 1299 O O . VAL A 1 159 ? -8.391 -3.254 9.097 1.00 93.88 159 VAL A O 1
ATOM 1302 N N . GLU A 1 160 ? -10.011 -2.558 10.479 1.00 95.38 160 GLU A N 1
ATOM 1303 C CA . GLU A 1 160 ? -11.071 -3.239 9.751 1.00 95.38 160 GLU A CA 1
ATOM 1304 C C . GLU A 1 160 ? -11.517 -2.351 8.586 1.00 95.38 160 GLU A C 1
ATOM 1306 O O . GLU A 1 160 ? -11.858 -1.181 8.764 1.00 95.38 160 GLU A O 1
ATOM 1311 N N . THR A 1 161 ? -11.524 -2.910 7.377 1.00 96.12 161 THR A N 1
ATOM 1312 C CA . THR A 1 161 ? -11.873 -2.171 6.165 1.00 96.12 161 THR A CA 1
ATOM 1313 C C . THR A 1 161 ? -12.946 -2.862 5.330 1.00 96.12 161 THR A C 1
ATOM 1315 O O . THR A 1 161 ? -13.085 -4.097 5.267 1.00 96.12 161 THR A O 1
ATOM 1318 N N . LYS A 1 162 ? -13.698 -2.030 4.609 1.00 97.38 162 LYS A N 1
ATOM 1319 C CA . LYS A 1 162 ? -14.542 -2.429 3.485 1.00 97.38 162 LYS A CA 1
ATOM 1320 C C . LYS A 1 162 ? -13.926 -1.907 2.192 1.00 97.38 162 LYS A C 1
ATOM 1322 O O . LYS A 1 162 ? -13.666 -0.717 2.061 1.00 97.38 162 LYS A O 1
ATOM 1327 N N . ILE A 1 163 ? -13.769 -2.796 1.217 1.00 97.00 163 ILE A N 1
ATOM 1328 C CA . ILE A 1 163 ? -13.248 -2.466 -0.110 1.00 97.00 163 ILE A CA 1
ATOM 1329 C C . ILE A 1 163 ? -14.412 -2.462 -1.104 1.00 97.00 163 ILE A C 1
ATOM 1331 O O . ILE A 1 163 ? -15.186 -3.419 -1.174 1.00 97.00 163 ILE A O 1
ATOM 1335 N N . ALA A 1 164 ? -14.577 -1.358 -1.830 1.00 96.94 164 ALA A N 1
ATOM 1336 C CA . ALA A 1 164 ? -15.590 -1.221 -2.871 1.00 96.94 164 ALA A CA 1
ATOM 1337 C C . ALA A 1 164 ? -15.182 -1.941 -4.169 1.00 96.94 164 ALA A C 1
ATOM 1339 O O . ALA A 1 164 ? -14.021 -2.282 -4.377 1.00 96.94 164 ALA A O 1
ATOM 1340 N N . ASN A 1 165 ? -16.128 -2.105 -5.099 1.00 94.38 165 ASN A N 1
ATOM 1341 C CA . ASN A 1 165 ? -15.902 -2.799 -6.379 1.00 94.38 165 ASN A CA 1
ATOM 1342 C C . ASN A 1 165 ? -14.869 -2.119 -7.299 1.00 94.38 165 ASN A C 1
ATOM 1344 O O . ASN A 1 165 ? -14.483 -2.698 -8.305 1.00 94.38 165 ASN A O 1
ATOM 1348 N N . ASN A 1 166 ? -14.456 -0.888 -6.992 1.00 94.81 166 ASN A N 1
ATOM 1349 C CA . ASN A 1 166 ? -13.394 -0.162 -7.691 1.00 94.81 166 ASN A CA 1
ATOM 1350 C C . ASN A 1 166 ? -12.067 -0.143 -6.908 1.00 94.81 166 ASN A C 1
ATOM 1352 O O . ASN A 1 166 ? -11.171 0.624 -7.246 1.00 94.81 166 ASN A O 1
ATOM 1356 N N . GLY A 1 167 ? -11.969 -0.908 -5.818 1.00 97.25 167 GLY A N 1
ATOM 1357 C CA . GLY A 1 167 ? -10.785 -1.007 -4.967 1.00 97.25 167 GLY A CA 1
ATOM 1358 C C . GLY A 1 167 ? -10.654 0.081 -3.907 1.00 97.25 167 GLY A C 1
ATOM 1359 O O . GLY A 1 167 ? -9.780 -0.027 -3.055 1.00 97.25 167 GLY A O 1
ATOM 1360 N N . LYS A 1 168 ? -11.511 1.111 -3.901 1.00 98.00 168 LYS A N 1
ATOM 1361 C CA . LYS A 1 168 ? -11.454 2.143 -2.859 1.00 98.00 168 LYS A CA 1
ATOM 1362 C C . LYS A 1 168 ? -11.769 1.530 -1.492 1.00 98.00 168 LYS A C 1
ATOM 1364 O O . LYS A 1 168 ? -12.820 0.900 -1.331 1.00 98.00 168 LYS A O 1
ATOM 1369 N N . ALA A 1 169 ? -10.873 1.733 -0.532 1.00 97.88 169 ALA A N 1
ATOM 1370 C CA . ALA A 1 169 ? -11.037 1.276 0.839 1.00 97.88 169 ALA A CA 1
ATOM 1371 C C . ALA A 1 169 ? -11.746 2.323 1.708 1.00 97.88 169 ALA A C 1
ATOM 1373 O O . ALA A 1 169 ? -11.695 3.525 1.445 1.00 97.88 169 ALA A O 1
ATOM 1374 N N . PHE A 1 170 ? -12.427 1.834 2.738 1.00 97.38 170 PHE A N 1
ATOM 1375 C CA . PHE A 1 170 ? -13.069 2.624 3.781 1.00 97.38 170 PHE A CA 1
ATOM 1376 C C . PHE A 1 170 ? -12.820 1.935 5.118 1.00 97.38 170 PHE A C 1
ATOM 1378 O O . PHE A 1 170 ? -13.032 0.721 5.217 1.00 97.38 170 PHE A O 1
ATOM 1385 N N . ILE A 1 171 ? -12.412 2.700 6.128 1.00 96.06 171 ILE A N 1
ATOM 1386 C CA . ILE A 1 171 ? -12.302 2.193 7.497 1.00 96.06 171 ILE A CA 1
ATOM 1387 C C . ILE A 1 171 ? -13.709 1.947 8.037 1.00 96.06 171 ILE A C 1
ATOM 1389 O O . ILE A 1 171 ? -14.597 2.788 7.880 1.00 96.06 171 ILE A O 1
ATOM 1393 N N . THR A 1 172 ? -13.918 0.782 8.639 1.00 95.75 172 THR A N 1
ATOM 1394 C CA . THR A 1 172 ? -15.155 0.444 9.350 1.00 95.75 172 THR A CA 1
ATOM 1395 C C . THR A 1 172 ? -14.958 0.390 10.856 1.00 95.75 172 THR A C 1
ATOM 1397 O O . THR A 1 172 ? -15.908 0.680 11.576 1.00 95.75 172 THR A O 1
ATOM 1400 N N . ASP A 1 173 ? -13.760 0.039 11.323 1.00 94.19 173 ASP A N 1
ATOM 1401 C CA . ASP A 1 173 ? -13.400 0.036 12.741 1.00 94.19 173 ASP A CA 1
ATOM 1402 C C . ASP A 1 173 ? -11.876 -0.020 12.919 1.00 94.19 173 ASP A C 1
ATOM 1404 O O . ASP A 1 173 ? -11.151 -0.394 11.990 1.00 94.19 173 ASP A O 1
ATOM 1408 N N . LEU A 1 174 ? -11.407 0.272 14.131 1.00 92.81 174 LEU A N 1
ATOM 1409 C CA . LEU A 1 174 ? -10.076 -0.116 14.592 1.00 92.81 174 LEU A CA 1
ATOM 1410 C C . LEU A 1 174 ? -10.193 -1.354 15.486 1.00 92.81 174 LEU A C 1
ATOM 1412 O O . LEU A 1 174 ? -11.142 -1.498 16.254 1.00 92.81 174 LEU A O 1
ATOM 1416 N N . ILE A 1 175 ? -9.229 -2.258 15.379 1.00 92.81 175 ILE A N 1
ATOM 1417 C CA . ILE A 1 175 ? -9.070 -3.403 16.273 1.00 92.81 175 ILE A CA 1
ATOM 1418 C C . ILE A 1 175 ? -7.829 -3.118 17.109 1.00 92.81 175 ILE A C 1
ATOM 1420 O O . ILE A 1 175 ? -6.732 -3.037 16.565 1.00 92.81 175 ILE A O 1
ATOM 1424 N N . VAL A 1 176 ? -8.023 -2.947 18.407 1.00 91.50 176 VAL A N 1
ATOM 1425 C CA . VAL A 1 176 ? -7.021 -2.537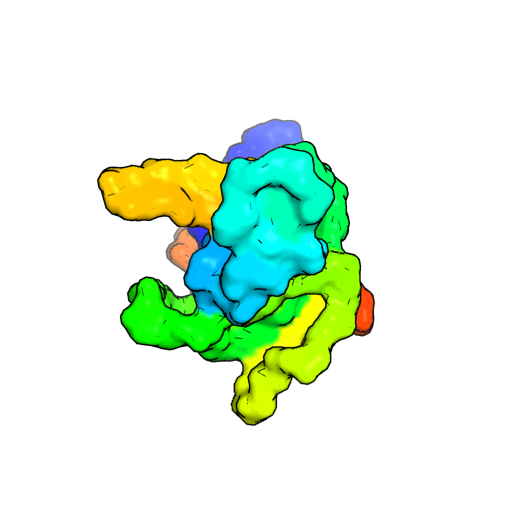 19.387 1.00 91.50 176 VAL A CA 1
ATOM 1426 C C . VAL A 1 176 ? -6.817 -3.697 20.351 1.00 91.50 176 VAL A C 1
ATOM 1428 O O . VAL A 1 176 ? -7.773 -4.129 21.000 1.00 91.50 176 VAL A O 1
ATOM 1431 N N . ASP A 1 177 ? -5.615 -4.271 20.370 1.00 90.94 177 ASP A N 1
ATOM 1432 C CA . ASP A 1 177 ? -5.260 -5.462 21.157 1.00 90.94 177 ASP A CA 1
ATOM 1433 C C . ASP A 1 177 ? -6.264 -6.620 20.988 1.00 90.94 177 ASP A C 1
ATOM 1435 O O . ASP A 1 177 ? -6.649 -7.324 21.923 1.00 90.94 177 ASP A O 1
ATOM 1439 N N . GLY A 1 178 ? -6.739 -6.798 19.751 1.00 91.25 178 GLY A N 1
ATOM 1440 C CA . GLY A 1 178 ? -7.706 -7.833 19.379 1.00 91.25 178 GLY A CA 1
ATOM 1441 C C . GLY A 1 178 ? -9.178 -7.499 19.658 1.00 91.25 178 GLY A C 1
ATOM 1442 O O . GLY A 1 178 ? -10.043 -8.309 19.317 1.00 91.25 178 GLY A O 1
ATOM 1443 N N . MET A 1 179 ? -9.493 -6.327 20.215 1.00 93.00 179 MET A N 1
ATOM 1444 C CA . MET A 1 179 ? -10.863 -5.877 20.499 1.00 93.00 179 MET A CA 1
ATOM 1445 C C . MET A 1 179 ? -11.286 -4.717 19.593 1.00 93.00 179 MET A C 1
ATOM 1447 O O . MET A 1 179 ? -10.484 -3.870 19.228 1.00 93.00 179 MET A O 1
ATOM 1451 N N . SER A 1 180 ? -12.565 -4.661 19.219 1.00 93.56 180 SER A N 1
ATOM 1452 C CA . SER A 1 180 ? -13.106 -3.539 18.436 1.00 93.56 180 SER A CA 1
ATOM 1453 C C . SER A 1 180 ? -13.061 -2.249 19.257 1.00 93.56 180 SER A C 1
ATOM 1455 O O . SER A 1 180 ? -13.527 -2.229 20.398 1.00 93.56 180 SER A O 1
ATOM 1457 N N . LEU A 1 181 ? -12.560 -1.157 18.671 1.00 90.69 181 LEU A N 1
ATOM 1458 C CA . LEU A 1 181 ? -12.524 0.149 19.327 1.00 90.69 181 LEU A CA 1
ATOM 1459 C C . LEU A 1 181 ? -13.931 0.579 19.738 1.00 90.69 181 LEU A C 1
ATOM 1461 O O . LEU A 1 181 ? -14.127 0.973 20.882 1.00 90.69 181 LEU A O 1
ATOM 1465 N N . ASN A 1 182 ? -14.920 0.419 18.852 1.00 90.75 182 ASN A N 1
ATOM 1466 C CA . ASN A 1 182 ? -16.321 0.721 19.160 1.00 90.75 182 ASN A CA 1
ATOM 1467 C C . ASN A 1 182 ? -16.848 -0.033 20.392 1.00 90.75 182 ASN A C 1
ATOM 1469 O O . ASN A 1 182 ? -17.723 0.482 21.078 1.00 90.75 182 ASN A O 1
ATOM 1473 N N . GLN A 1 183 ? -16.341 -1.237 20.678 1.00 91.50 183 GLN A N 1
ATOM 1474 C CA . GLN A 1 183 ? -16.690 -1.977 21.897 1.00 91.50 183 GLN A CA 1
ATOM 1475 C C . GLN A 1 183 ? -15.955 -1.443 23.129 1.00 91.50 183 GLN A C 1
ATOM 1477 O O . GLN A 1 183 ? -16.548 -1.383 24.200 1.00 91.50 183 GLN A O 1
ATOM 1482 N N . LEU A 1 184 ? -14.686 -1.055 22.985 1.00 87.94 184 LEU A N 1
ATOM 1483 C CA . LEU A 1 184 ? -13.861 -0.528 24.079 1.00 87.94 184 LEU A CA 1
ATOM 1484 C C . LEU A 1 184 ? -14.319 0.847 24.568 1.00 87.94 184 LEU A C 1
ATOM 1486 O O . LEU A 1 184 ? -14.098 1.186 25.727 1.00 87.94 184 LEU A O 1
ATOM 1490 N N . VAL A 1 185 ? -14.935 1.633 23.684 1.00 85.81 185 VAL A N 1
ATOM 1491 C CA . VAL A 1 185 ? -15.378 3.004 23.976 1.00 85.81 185 VAL A CA 1
ATOM 1492 C C . VAL A 1 185 ? -16.898 3.144 24.085 1.00 85.81 185 VAL A C 1
ATOM 1494 O O . VAL A 1 185 ? -17.407 4.269 24.110 1.00 85.81 185 VAL A O 1
ATOM 1497 N N . ALA A 1 186 ? -17.622 2.022 24.090 1.00 82.31 186 ALA A N 1
ATOM 1498 C CA . ALA A 1 186 ? -19.045 1.998 24.390 1.00 82.31 186 ALA A CA 1
ATOM 1499 C C . ALA A 1 186 ? -19.237 2.116 25.909 1.00 82.31 186 ALA A C 1
ATOM 1501 O O . ALA A 1 186 ? -18.761 1.259 26.653 1.00 82.31 186 ALA A O 1
ATOM 1502 N N . ASP A 1 187 ? -19.914 3.184 26.337 1.00 62.53 187 ASP A N 1
ATOM 1503 C CA . ASP A 1 187 ? -20.307 3.419 27.734 1.00 62.53 187 ASP A CA 1
ATOM 1504 C C . ASP A 1 187 ? -21.308 2.368 28.257 1.00 62.53 187 ASP A C 1
ATOM 1506 O O . ASP A 1 187 ? -22.218 1.961 27.489 1.00 62.53 187 ASP A O 1
#

Foldseek 3Di:
DAKFFWDDDQQDDPPDARKGFTDTPAQKDWLCFADCRCQAQNARCVAPDPDPRYVVCVQVPQAFAKKKFKKWQATCDNVPDDDDPPGRIDGHGMYSAPDDPDRDPPIDIDIAMWTFHHWDWDDDPPDIIIITGTGLVARMDHDDPPLSVQQNPAPTKMFDWDADPRRRIDTPFIQGNNHTSCVVPDD

Sequence (187 aa):
KVVLQTIPVDPRDLLRGEYVALRYEISEVTVENIRCYRLCLGYDLEDTSNRPRSRKEFLSSIQGENIYILLTKQPYRPETQTIPPDSSWYVYDINDSYSFDNKPEGIESVIIKGRIDEVEEIFTEIDSLIRISVDYGIEQYFIEEGKGTVVENADDVKVETKIANNGKAFITDLIVDGMSLNQLVAD

Organism: NCBI:txid408172

Nearest PDB structures (foldseek):
  8gra-assembly1_G  TM=2.554E-01  e=3.201E-01  Bacteroides fragilis
  6v8i-assembly1_BB  TM=5.829E-01  e=6.088E+00  Dubowvirus dv80alpha
  5kgo-assembly2_A  TM=3.373E-01  e=4.334E+00  Klebsiella pneumoniae
  8k36-assembly1_B  TM=2.714E-01  e=3.657E+00  Escherichia phage Lambda

InterPro dom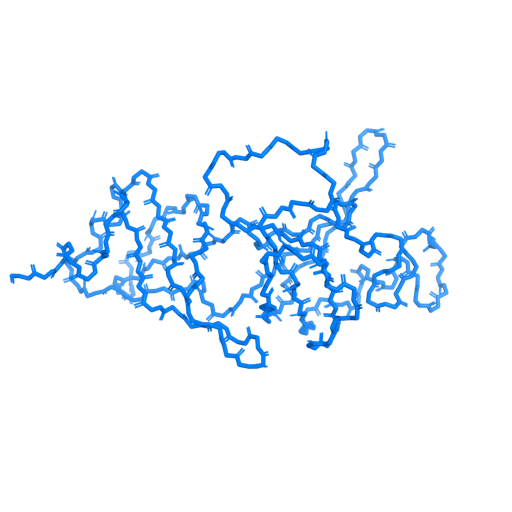ains:
  IPR025833 GDYXXLXY protein [PF14345] (2-174)

Secondary structure (DSSP, 8-state):
-EEEEBPP-----TTS-SEEE--BGGGEEEGGGSTTTTEETTEESS--SSSTTBHHHHHHH-TT-EEEEEEESS-SSTTSS---TT---EEEEEESSS--TTPPTTS-EEEEEEEEEEEEEEE-SS-EEEEEEEE-S-SEEE--TT-THHHHT-S-EEEEEEE-TTS-EEEEEEEETTEEHHHHT--